Protein AF-A0A6A4JBS6-F1 (afdb_monomer_lite)

Sequence (193 aa):
MTVRPDVYRLLKSELIHELYIRGLDSAGTVADLRAKLTTAFRDDVRAKRDICATLNSKEELAVCSDKLDELSALVEACNVADANEVKRLQHRCCHYYNRLYRQSYEDDDEEQRVSLQSKFSALIKTIESYLPLAHVTPPVQLNDLLPGNDLPSAMQLQPHNVDPKLYKWKITYSGDDDRSLMSFLADGSFFFM

pLDDT: mean 77.52, std 22.39, range [33.41, 96.81]

Structure (mmCIF, N/CA/C/O backbone):
data_AF-A0A6A4JBS6-F1
#
_entry.id   AF-A0A6A4JBS6-F1
#
loop_
_atom_site.group_PDB
_atom_site.id
_atom_site.type_symbol
_atom_site.label_atom_id
_atom_site.label_alt_id
_atom_site.label_comp_id
_atom_site.label_asym_id
_atom_site.label_entity_id
_atom_site.label_seq_id
_atom_site.pdbx_PDB_ins_code
_atom_site.Cartn_x
_atom_site.Cartn_y
_atom_site.Cartn_z
_atom_site.occupancy
_atom_site.B_iso_or_equiv
_atom_site.auth_seq_id
_atom_site.auth_comp_id
_atom_site.auth_asym_id
_atom_site.auth_atom_id
_atom_site.pdbx_PDB_model_num
ATOM 1 N N . MET A 1 1 ? -3.671 13.368 -0.157 1.00 47.31 1 MET A N 1
ATOM 2 C CA . MET A 1 1 ? -4.003 12.864 -1.513 1.00 47.31 1 MET A CA 1
ATOM 3 C C . MET A 1 1 ? -4.562 11.457 -1.381 1.00 47.31 1 MET A C 1
ATOM 5 O O . MET A 1 1 ? -3.891 10.632 -0.786 1.00 47.31 1 MET A O 1
ATOM 9 N N . THR A 1 2 ? -5.752 11.157 -1.904 1.00 59.25 2 THR A N 1
ATOM 10 C CA . THR A 1 2 ? -6.238 9.768 -2.003 1.00 59.25 2 THR A CA 1
ATOM 11 C C . THR A 1 2 ? -5.906 9.230 -3.390 1.00 59.25 2 THR A C 1
ATOM 13 O O . THR A 1 2 ? -6.690 9.382 -4.326 1.00 59.25 2 THR A O 1
ATOM 16 N N . VAL A 1 3 ? -4.714 8.656 -3.546 1.00 71.88 3 VAL A N 1
ATOM 17 C CA . VAL A 1 3 ? -4.271 8.095 -4.832 1.00 71.88 3 VAL A CA 1
ATOM 18 C C . VAL A 1 3 ? -4.785 6.670 -4.947 1.00 71.88 3 VAL A C 1
ATOM 20 O O . VAL A 1 3 ? -4.563 5.863 -4.049 1.00 71.88 3 VAL A O 1
ATOM 23 N N . ARG A 1 4 ? -5.467 6.327 -6.039 1.00 80.12 4 ARG A N 1
ATOM 24 C CA . ARG A 1 4 ? -5.886 4.943 -6.283 1.00 80.12 4 ARG A CA 1
ATOM 25 C C . ARG A 1 4 ? -4.654 4.095 -6.638 1.00 80.12 4 ARG A C 1
ATOM 27 O O . ARG A 1 4 ? -4.001 4.394 -7.637 1.00 80.12 4 ARG A O 1
ATOM 34 N N . PRO A 1 5 ? -4.307 3.064 -5.848 1.00 81.38 5 PRO A N 1
ATOM 35 C CA . PRO A 1 5 ? -3.180 2.203 -6.179 1.00 81.38 5 PRO A CA 1
ATOM 36 C C . PRO A 1 5 ? -3.507 1.322 -7.396 1.00 81.38 5 PRO A C 1
ATOM 38 O O . PRO A 1 5 ? -4.651 0.909 -7.587 1.00 81.38 5 PRO A O 1
ATOM 41 N N . ASP A 1 6 ? -2.500 1.034 -8.219 1.00 89.06 6 ASP A N 1
ATOM 42 C CA . ASP A 1 6 ? -2.605 0.116 -9.354 1.00 89.06 6 ASP A CA 1
ATOM 43 C C . ASP A 1 6 ? -2.503 -1.327 -8.847 1.00 89.06 6 ASP A C 1
ATOM 45 O O . ASP A 1 6 ? -1.487 -1.746 -8.289 1.00 89.06 6 ASP A O 1
ATOM 49 N N . VAL A 1 7 ? -3.571 -2.093 -9.070 1.00 91.19 7 VAL A N 1
ATOM 50 C CA . VAL A 1 7 ? -3.757 -3.476 -8.611 1.00 91.19 7 VAL A CA 1
ATOM 51 C C . VAL A 1 7 ? -2.612 -4.397 -9.046 1.00 91.19 7 VAL A C 1
ATOM 53 O O . VAL A 1 7 ? -2.222 -5.306 -8.310 1.00 91.19 7 VAL A O 1
ATOM 56 N N . TYR A 1 8 ? -2.031 -4.172 -10.226 1.00 92.19 8 TYR A N 1
ATOM 57 C CA . TYR A 1 8 ? -0.976 -5.040 -10.757 1.00 92.19 8 TYR A CA 1
ATOM 58 C C . TYR A 1 8 ? 0.402 -4.759 -10.156 1.00 92.19 8 TYR A C 1
ATOM 60 O O . TYR A 1 8 ? 1.316 -5.572 -10.312 1.00 92.19 8 TYR A O 1
ATOM 68 N N . ARG A 1 9 ? 0.547 -3.638 -9.446 1.00 93.12 9 ARG A N 1
ATOM 69 C CA . ARG A 1 9 ? 1.803 -3.195 -8.828 1.00 93.12 9 ARG A CA 1
ATOM 70 C C . ARG A 1 9 ? 1.884 -3.499 -7.337 1.00 93.12 9 ARG A C 1
ATOM 72 O O . ARG A 1 9 ? 2.967 -3.383 -6.769 1.00 93.12 9 ARG A O 1
ATOM 79 N N . LEU A 1 10 ? 0.772 -3.922 -6.741 1.00 93.62 10 LEU A N 1
ATOM 80 C CA . LEU A 1 10 ? 0.700 -4.331 -5.345 1.00 93.62 10 LEU A CA 1
ATOM 81 C C . LEU A 1 10 ? 1.191 -5.769 -5.135 1.00 93.62 10 LEU A C 1
ATOM 83 O O . LEU A 1 10 ? 1.015 -6.654 -5.986 1.00 93.62 10 LEU A O 1
ATOM 87 N N . LEU A 1 11 ? 1.784 -5.989 -3.965 1.00 94.56 11 LEU A N 1
ATOM 88 C CA . LEU A 1 11 ? 2.154 -7.297 -3.438 1.00 94.56 11 LEU A CA 1
ATOM 89 C C . LEU A 1 11 ? 0.937 -8.035 -2.872 1.00 94.56 11 LEU A C 1
ATOM 91 O O . LEU A 1 11 ? -0.121 -7.459 -2.627 1.00 94.56 11 LEU A O 1
ATOM 95 N N . LYS A 1 12 ? 1.094 -9.338 -2.613 1.00 95.25 12 LYS A N 1
ATOM 96 C CA . LYS A 1 12 ? 0.005 -10.179 -2.095 1.00 95.25 12 LYS A CA 1
ATOM 97 C C . LYS A 1 12 ? -0.581 -9.650 -0.780 1.00 95.25 12 LYS A C 1
ATOM 99 O O . LYS A 1 12 ? -1.797 -9.586 -0.658 1.00 95.25 12 LYS A O 1
ATOM 104 N N . SER A 1 13 ? 0.261 -9.266 0.180 1.00 94.88 13 SER A N 1
ATOM 105 C CA . SER A 1 13 ? -0.183 -8.722 1.473 1.00 94.88 13 SER A CA 1
ATOM 106 C C . SER A 1 13 ? -0.981 -7.424 1.315 1.00 94.88 13 SER A C 1
ATOM 108 O O . SER A 1 13 ? -2.000 -7.237 1.971 1.00 94.88 13 SER A O 1
ATOM 110 N N . GLU A 1 14 ? -0.555 -6.561 0.395 1.00 95.31 14 GLU A N 1
ATOM 111 C CA . GLU A 1 14 ? -1.194 -5.277 0.089 1.00 95.31 14 GLU A CA 1
ATOM 112 C C . GLU A 1 14 ? -2.562 -5.492 -0.588 1.00 95.31 14 GLU A C 1
ATOM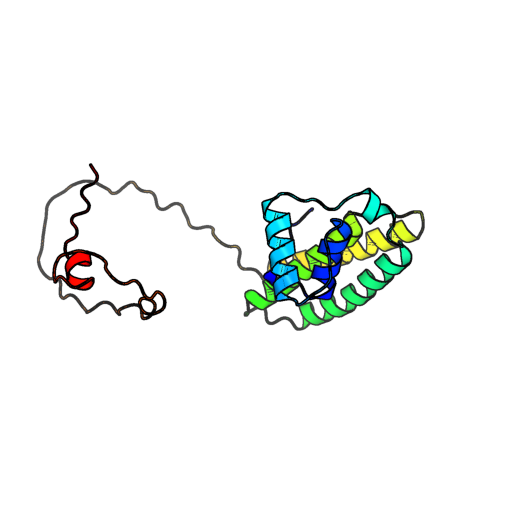 114 O O . GLU A 1 14 ? -3.545 -4.833 -0.247 1.00 95.31 14 GLU A O 1
ATOM 119 N N . LEU A 1 15 ? -2.660 -6.479 -1.490 1.00 95.81 15 LEU A N 1
ATOM 120 C CA . LEU A 1 15 ? -3.924 -6.901 -2.107 1.00 95.81 15 LEU A CA 1
ATOM 121 C C . LEU A 1 15 ? -4.907 -7.468 -1.078 1.00 95.81 15 LEU A C 1
ATOM 123 O O . LEU A 1 15 ? -6.084 -7.109 -1.098 1.00 95.81 15 LEU A O 1
ATOM 127 N N . ILE A 1 16 ? -4.425 -8.335 -0.181 1.00 96.19 16 ILE A N 1
ATOM 128 C CA . ILE A 1 16 ? -5.221 -8.899 0.918 1.00 96.19 16 ILE A CA 1
ATOM 129 C C . ILE A 1 16 ? -5.795 -7.770 1.773 1.00 96.19 16 ILE A C 1
ATOM 131 O O . ILE A 1 16 ? -6.998 -7.751 2.020 1.00 96.19 16 ILE A O 1
ATOM 135 N N . HIS A 1 17 ? -4.962 -6.801 2.158 1.00 95.31 17 HIS A N 1
ATOM 136 C CA . HIS A 1 17 ? -5.394 -5.662 2.960 1.00 95.31 17 HIS A CA 1
ATOM 137 C C . HIS A 1 17 ? -6.460 -4.813 2.246 1.00 95.31 17 HIS A C 1
ATOM 139 O O . HIS A 1 17 ? -7.492 -4.502 2.837 1.00 95.31 17 HIS A O 1
ATOM 145 N N . GLU A 1 18 ? -6.268 -4.460 0.967 1.00 95.12 18 GLU A N 1
ATOM 146 C CA . GLU A 1 18 ? -7.267 -3.672 0.226 1.00 95.12 18 GLU A CA 1
ATOM 147 C C . GLU A 1 18 ? -8.605 -4.419 0.058 1.00 95.12 18 GLU A C 1
ATOM 149 O O . GLU A 1 18 ? -9.664 -3.786 0.079 1.00 95.12 18 GLU A O 1
ATOM 154 N N . LEU A 1 19 ? -8.595 -5.744 -0.094 1.00 95.62 19 LEU A N 1
ATOM 155 C CA . LEU A 1 19 ? -9.828 -6.538 -0.134 1.00 95.62 19 LEU A CA 1
ATOM 156 C C . LEU A 1 19 ? -10.506 -6.593 1.240 1.00 95.62 19 LEU A C 1
ATOM 158 O O . LEU A 1 19 ? -11.713 -6.361 1.332 1.00 95.62 19 LEU A O 1
ATOM 162 N N . TYR A 1 20 ? -9.723 -6.800 2.301 1.00 95.12 20 TYR A N 1
ATOM 163 C CA . TYR A 1 20 ? -10.210 -6.868 3.677 1.00 95.12 20 TYR A CA 1
ATOM 164 C C . TYR A 1 20 ? -10.956 -5.595 4.092 1.00 95.12 20 TYR A C 1
ATOM 166 O O . TYR A 1 20 ? -12.119 -5.661 4.484 1.00 95.12 20 TYR A O 1
ATOM 174 N N . ILE A 1 21 ? -10.357 -4.415 3.901 1.00 94.56 21 ILE A N 1
ATOM 175 C CA . ILE A 1 21 ? -10.994 -3.132 4.261 1.00 94.56 21 ILE A CA 1
ATOM 176 C C . ILE A 1 21 ? -12.231 -2.801 3.410 1.00 94.56 21 ILE A C 1
ATOM 178 O O . ILE A 1 21 ? -12.961 -1.859 3.710 1.00 94.56 21 ILE A O 1
ATOM 182 N N . ARG A 1 22 ? -12.476 -3.541 2.323 1.00 94.69 22 ARG A N 1
ATOM 183 C CA . ARG A 1 22 ? -13.699 -3.452 1.503 1.00 94.69 22 ARG A CA 1
ATOM 184 C C . ARG A 1 22 ? -14.746 -4.492 1.900 1.00 94.69 22 ARG A C 1
ATOM 186 O O . ARG A 1 22 ? -15.846 -4.485 1.350 1.00 94.69 22 ARG A O 1
ATOM 193 N N . GLY A 1 23 ? -14.437 -5.360 2.862 1.00 93.56 23 GLY A N 1
ATOM 194 C CA . GLY A 1 23 ? -15.278 -6.482 3.268 1.00 93.56 23 GLY A CA 1
ATOM 195 C C . GLY A 1 23 ? -15.432 -7.527 2.165 1.00 93.56 23 GLY A C 1
ATOM 196 O O . GLY A 1 23 ? -16.511 -8.097 2.022 1.00 93.56 23 GLY A O 1
ATOM 197 N N . LEU A 1 24 ? -14.393 -7.714 1.349 1.00 94.62 24 LEU A N 1
ATOM 198 C CA . LEU A 1 24 ? -14.341 -8.716 0.289 1.00 94.62 24 LEU A CA 1
ATOM 199 C C . LEU A 1 24 ? -13.476 -9.897 0.725 1.00 94.62 24 LEU A C 1
ATOM 201 O O . LEU A 1 24 ? -12.567 -9.750 1.540 1.00 94.62 24 LEU A O 1
ATOM 205 N N . ASP A 1 25 ? -13.731 -11.061 0.131 1.00 94.06 25 ASP A N 1
ATOM 206 C CA . ASP A 1 25 ? -12.933 -12.255 0.387 1.00 94.06 25 ASP A CA 1
ATOM 207 C C . ASP A 1 25 ? -11.474 -12.065 -0.065 1.00 94.06 25 ASP A C 1
ATOM 209 O O . ASP A 1 25 ? -11.190 -11.788 -1.236 1.00 94.06 25 ASP A O 1
ATOM 213 N N . SER A 1 26 ? -10.554 -12.256 0.879 1.00 92.62 26 SER A N 1
ATOM 214 C CA . SER A 1 26 ? -9.112 -12.089 0.708 1.00 92.62 26 SER A CA 1
ATOM 215 C C . SER A 1 26 ? -8.352 -13.416 0.578 1.00 92.62 26 SER A C 1
ATOM 217 O O . SER A 1 26 ? -7.120 -13.421 0.616 1.00 92.62 26 SER A O 1
ATOM 219 N N . ALA A 1 27 ? -9.051 -14.545 0.426 1.00 91.69 27 ALA A N 1
ATOM 220 C CA . ALA A 1 27 ? -8.436 -15.840 0.157 1.00 91.69 27 ALA A CA 1
ATOM 221 C C . ALA A 1 27 ? -8.150 -16.056 -1.343 1.00 91.69 27 ALA A C 1
ATOM 223 O O . ALA A 1 27 ? -8.842 -15.532 -2.226 1.00 91.69 27 ALA A O 1
ATOM 224 N N . GLY A 1 28 ? -7.123 -16.867 -1.627 1.00 92.69 28 GLY A N 1
ATOM 225 C CA . GLY A 1 28 ? -6.791 -17.342 -2.974 1.00 92.69 28 GLY A CA 1
ATOM 226 C C . GLY A 1 28 ? -5.383 -16.991 -3.465 1.00 92.69 28 GLY A C 1
ATOM 227 O O . GLY A 1 28 ? -4.470 -16.652 -2.697 1.00 92.69 28 GLY A O 1
ATOM 228 N N . THR A 1 29 ? -5.197 -17.122 -4.779 1.00 95.56 29 THR A N 1
ATOM 229 C CA . THR A 1 29 ? -3.945 -16.793 -5.469 1.00 95.56 29 THR A CA 1
ATOM 230 C C . THR A 1 29 ? -3.848 -15.292 -5.755 1.00 95.56 29 THR A C 1
ATOM 232 O O . THR A 1 29 ? -4.838 -14.569 -5.727 1.00 95.56 29 THR A O 1
ATOM 235 N N . VAL A 1 30 ? -2.649 -14.791 -6.078 1.00 95.12 30 VAL A N 1
ATOM 236 C CA . VAL A 1 30 ? -2.464 -13.372 -6.447 1.00 95.12 30 VAL A CA 1
ATOM 237 C C . VAL A 1 30 ? -3.325 -12.985 -7.655 1.00 95.12 30 VAL A C 1
ATOM 239 O O . VAL A 1 30 ? -3.844 -11.873 -7.695 1.00 95.12 30 VAL A O 1
ATOM 242 N N . ALA A 1 31 ? -3.502 -13.891 -8.622 1.00 94.81 31 ALA A N 1
ATOM 243 C CA . ALA A 1 31 ? -4.350 -13.647 -9.785 1.00 94.81 31 ALA A CA 1
ATOM 244 C C . ALA A 1 31 ? -5.818 -13.442 -9.375 1.00 94.81 31 ALA A C 1
ATOM 246 O O . ALA A 1 31 ? -6.437 -12.470 -9.811 1.00 94.81 31 ALA A O 1
ATOM 247 N N . ASP A 1 32 ? -6.327 -14.281 -8.467 1.00 95.44 32 ASP A N 1
ATOM 248 C CA . ASP A 1 32 ? -7.699 -14.182 -7.954 1.00 95.44 32 ASP A CA 1
ATOM 249 C C . ASP A 1 32 ? -7.914 -12.869 -7.200 1.00 95.44 32 ASP A C 1
ATOM 251 O O . ASP A 1 32 ? -8.883 -12.152 -7.446 1.00 95.44 32 ASP A O 1
ATOM 255 N N . LEU A 1 33 ? -6.976 -12.511 -6.316 1.00 96.38 33 LEU A N 1
ATOM 256 C CA . LEU A 1 33 ? -7.048 -11.275 -5.536 1.00 96.38 33 LEU A CA 1
ATOM 257 C C . LEU A 1 33 ? -7.042 -10.038 -6.441 1.00 96.38 33 LEU A C 1
ATOM 259 O O . LEU A 1 33 ? -7.811 -9.104 -6.218 1.00 96.38 33 LEU A O 1
ATOM 263 N N . ARG A 1 34 ? -6.219 -10.039 -7.498 1.00 96.12 34 ARG A N 1
ATOM 264 C CA . ARG A 1 34 ? -6.206 -8.959 -8.493 1.00 96.12 34 ARG A CA 1
ATOM 265 C C . ARG A 1 34 ? -7.528 -8.876 -9.246 1.00 96.12 34 ARG A C 1
ATOM 267 O O . ARG A 1 34 ? -8.054 -7.781 -9.397 1.00 96.12 34 ARG A O 1
ATOM 274 N N . ALA A 1 35 ? -8.087 -10.001 -9.686 1.00 95.38 35 ALA A N 1
ATOM 275 C CA . ALA A 1 35 ? -9.372 -10.018 -10.384 1.00 95.38 35 ALA A CA 1
ATOM 276 C C . ALA A 1 35 ? -10.510 -9.474 -9.500 1.00 95.38 35 ALA A C 1
ATOM 278 O O . ALA A 1 35 ? -11.289 -8.625 -9.947 1.00 95.38 35 ALA A O 1
ATOM 279 N N . LYS A 1 36 ? -10.557 -9.896 -8.228 1.00 95.75 36 LYS A N 1
ATOM 280 C CA . LYS A 1 36 ? -11.513 -9.398 -7.227 1.00 95.75 36 LYS A CA 1
ATOM 281 C C . LYS A 1 36 ? -11.350 -7.897 -6.998 1.00 95.75 36 LYS A C 1
ATOM 283 O O . LYS A 1 36 ? -12.331 -7.160 -7.077 1.00 95.75 36 LYS A O 1
ATOM 288 N N . LEU A 1 37 ? -10.120 -7.428 -6.768 1.00 94.50 37 LEU A N 1
ATOM 289 C CA . LEU A 1 37 ? -9.869 -6.015 -6.486 1.00 94.50 37 LEU A CA 1
ATOM 290 C C . LEU A 1 37 ? -10.160 -5.139 -7.706 1.00 94.50 37 LEU A C 1
ATOM 292 O O . LEU A 1 37 ? -10.781 -4.098 -7.545 1.00 94.50 37 LEU A O 1
ATOM 296 N N . THR A 1 38 ? -9.796 -5.571 -8.917 1.00 95.19 38 THR A N 1
ATOM 297 C CA . THR A 1 38 ? -10.127 -4.878 -10.173 1.00 95.19 38 THR A CA 1
ATOM 298 C C . THR A 1 38 ? -11.636 -4.779 -10.388 1.00 95.19 38 THR A C 1
ATOM 300 O O . THR A 1 38 ? -12.125 -3.723 -10.783 1.00 95.19 38 THR A O 1
ATOM 303 N N . THR A 1 39 ? -12.382 -5.845 -10.087 1.00 94.56 39 THR A N 1
ATOM 304 C CA . THR A 1 39 ? -13.852 -5.847 -10.151 1.00 94.56 39 THR A CA 1
ATOM 305 C C . THR A 1 39 ? -14.444 -4.856 -9.152 1.00 94.56 39 THR A C 1
ATOM 307 O O . THR A 1 39 ? -15.182 -3.960 -9.542 1.00 94.56 39 THR A O 1
ATOM 310 N N . ALA A 1 40 ? -14.013 -4.917 -7.890 1.00 93.88 40 ALA A N 1
ATOM 311 C CA . ALA A 1 40 ? -14.423 -3.977 -6.846 1.00 93.88 40 ALA A CA 1
ATOM 312 C C . ALA A 1 40 ? -14.160 -2.514 -7.243 1.00 93.88 40 ALA A C 1
ATOM 314 O O . ALA A 1 40 ? -14.950 -1.615 -6.988 1.00 93.88 40 ALA A O 1
ATOM 315 N N . PHE A 1 41 ? -13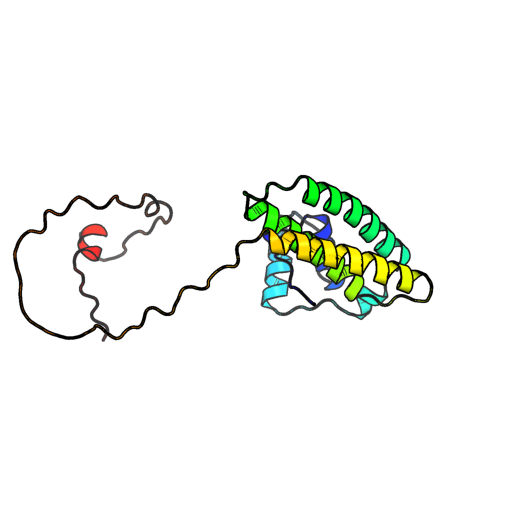.038 -2.284 -7.910 1.00 91.62 41 PHE A N 1
ATOM 316 C CA . PHE A 1 41 ? -12.595 -1.001 -8.436 1.00 91.62 41 PHE A CA 1
ATOM 317 C C . PHE A 1 41 ? -13.396 -0.492 -9.634 1.00 91.62 41 PHE A C 1
ATOM 319 O O . PHE A 1 41 ? -13.498 0.724 -9.822 1.00 91.62 41 PHE A O 1
ATOM 326 N N . ARG A 1 42 ? -13.920 -1.392 -10.463 1.00 93.25 42 ARG A N 1
ATOM 327 C CA . ARG A 1 42 ? -14.860 -1.063 -11.537 1.00 93.25 42 ARG A CA 1
ATOM 328 C C . ARG A 1 42 ? -16.229 -0.705 -10.962 1.00 93.25 42 ARG A C 1
ATOM 330 O O . ARG A 1 42 ? -16.854 0.231 -11.442 1.00 93.25 42 ARG A O 1
ATOM 337 N N . ASP A 1 43 ? -16.632 -1.393 -9.902 1.00 93.56 43 ASP A N 1
ATOM 338 C CA . ASP A 1 43 ? -17.946 -1.254 -9.273 1.00 93.56 43 ASP A CA 1
ATOM 339 C C . ASP A 1 43 ? -17.965 -0.153 -8.170 1.00 93.56 43 ASP A C 1
ATOM 341 O O . ASP A 1 43 ? -18.868 -0.112 -7.341 1.00 93.56 43 ASP A O 1
ATOM 345 N N . ASP A 1 44 ? -16.948 0.726 -8.138 1.00 91.44 44 ASP A N 1
ATOM 346 C CA . ASP A 1 44 ? -16.689 1.791 -7.136 1.00 91.44 44 ASP A CA 1
ATOM 347 C C . ASP A 1 44 ? -16.823 1.359 -5.660 1.00 91.44 44 ASP A C 1
ATOM 349 O O . ASP A 1 44 ? -17.222 2.130 -4.785 1.00 91.44 44 ASP A O 1
ATOM 353 N N . VAL A 1 45 ? -16.445 0.120 -5.340 1.00 92.44 45 VAL A N 1
ATOM 354 C CA . VAL A 1 45 ? -16.439 -0.378 -3.960 1.00 92.44 45 VAL A CA 1
ATOM 355 C C . VAL A 1 45 ? -15.319 0.305 -3.171 1.00 92.44 45 VAL A C 1
ATOM 357 O O . VAL A 1 45 ? -14.119 0.039 -3.339 1.00 92.44 45 VAL A O 1
ATOM 360 N N . ARG A 1 46 ? -15.720 1.202 -2.269 1.00 91.00 46 ARG A N 1
ATOM 361 C CA . ARG A 1 46 ? -14.817 1.960 -1.394 1.00 91.00 46 ARG A CA 1
ATOM 362 C C . ARG A 1 46 ? -14.453 1.180 -0.137 1.00 91.00 46 ARG A C 1
ATOM 364 O O . ARG A 1 46 ? -15.169 0.277 0.288 1.00 91.00 46 ARG A O 1
ATOM 371 N N . ALA A 1 47 ? -13.327 1.560 0.466 1.00 91.06 47 ALA A N 1
ATOM 372 C CA . ALA A 1 47 ? -12.971 1.089 1.799 1.00 91.06 47 ALA A CA 1
ATOM 373 C C . ALA A 1 47 ? -14.070 1.486 2.797 1.00 91.06 47 ALA A C 1
ATOM 375 O O . ALA A 1 47 ? -14.524 2.635 2.812 1.00 91.06 47 ALA A O 1
ATOM 376 N N . LYS A 1 48 ? -14.498 0.517 3.598 1.00 92.75 48 LYS A N 1
ATOM 377 C CA . LYS A 1 48 ? -15.569 0.652 4.576 1.00 92.75 48 LYS A CA 1
ATOM 378 C C . LYS A 1 48 ? -15.005 1.270 5.855 1.00 92.75 48 LYS A C 1
ATOM 380 O O . LYS A 1 48 ? -1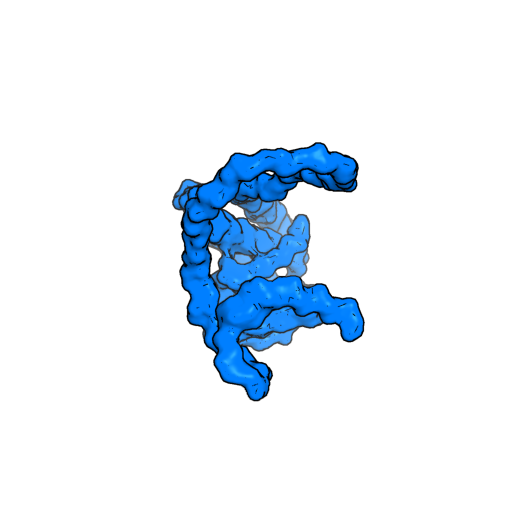4.027 0.768 6.407 1.00 92.75 48 LYS A O 1
ATOM 385 N N . ARG A 1 49 ? -15.582 2.390 6.299 1.00 89.25 49 ARG A N 1
ATOM 386 C CA . ARG A 1 49 ? -15.064 3.158 7.448 1.00 89.25 49 ARG A CA 1
ATOM 387 C C . ARG A 1 49 ? -15.152 2.380 8.757 1.00 89.25 49 ARG A C 1
ATOM 389 O O . ARG A 1 49 ? -14.237 2.465 9.560 1.00 89.25 49 ARG A O 1
ATOM 396 N N . ASP A 1 50 ? -16.222 1.619 8.932 1.00 90.88 50 ASP A N 1
ATOM 397 C CA . ASP A 1 50 ? -16.451 0.703 10.048 1.00 90.88 50 ASP A CA 1
ATOM 398 C C . ASP A 1 50 ? -15.337 -0.342 10.158 1.00 90.88 50 ASP A C 1
ATOM 400 O O . ASP A 1 50 ? -14.775 -0.514 11.233 1.00 90.88 50 ASP A O 1
ATOM 404 N N . ILE A 1 51 ? -14.932 -0.960 9.044 1.00 91.69 51 ILE A N 1
ATOM 405 C CA . ILE A 1 51 ? -13.814 -1.913 9.053 1.00 91.69 51 ILE A CA 1
ATOM 406 C C . ILE A 1 51 ? -12.502 -1.196 9.376 1.00 91.69 51 ILE A C 1
ATOM 408 O O . ILE A 1 51 ? -11.744 -1.664 10.221 1.00 91.69 51 ILE A O 1
ATOM 412 N N . CYS A 1 52 ? -12.234 -0.044 8.754 1.00 90.31 52 CYS A N 1
ATOM 413 C CA . CYS A 1 52 ? -11.020 0.720 9.047 1.00 90.31 52 CYS A CA 1
ATOM 414 C C . CYS A 1 52 ? -10.930 1.137 10.524 1.00 90.31 52 CYS A C 1
ATOM 416 O O . CYS A 1 52 ? -9.842 1.112 11.079 1.00 90.31 52 CYS A O 1
ATOM 418 N N . ALA A 1 53 ? -12.052 1.481 11.161 1.00 88.31 53 ALA A N 1
ATOM 419 C CA . ALA A 1 53 ? -12.100 1.853 12.574 1.00 88.31 53 ALA A CA 1
ATOM 420 C C . ALA A 1 53 ? -11.862 0.668 13.528 1.00 88.31 53 ALA A C 1
ATOM 422 O O . ALA A 1 53 ? -11.528 0.877 14.687 1.00 88.31 53 ALA A O 1
ATOM 423 N N . THR A 1 54 ? -12.033 -0.571 13.055 1.00 90.50 54 THR A N 1
ATOM 424 C CA . THR A 1 54 ? -11.771 -1.788 13.847 1.00 90.50 54 THR A CA 1
ATOM 425 C C . THR A 1 54 ? -10.316 -2.252 13.789 1.00 90.50 54 THR A C 1
ATOM 427 O O . THR A 1 54 ? -9.941 -3.172 14.514 1.00 90.50 54 THR A O 1
ATOM 430 N N . LEU A 1 55 ? -9.499 -1.658 12.913 1.00 89.94 55 LEU A N 1
ATOM 431 C CA . LEU A 1 55 ? -8.082 -1.992 12.804 1.00 89.94 55 LEU A CA 1
ATOM 432 C C . LEU A 1 55 ? -7.325 -1.499 14.041 1.00 89.94 55 LEU A C 1
ATOM 434 O O . LEU A 1 55 ? -7.605 -0.427 14.571 1.00 89.94 55 LEU A O 1
ATOM 438 N N . ASN A 1 56 ? -6.353 -2.287 14.496 1.00 92.06 56 ASN A N 1
ATOM 439 C CA . ASN A 1 56 ? -5.531 -1.930 15.644 1.00 92.06 56 ASN A CA 1
ATOM 440 C C . ASN A 1 56 ? -4.498 -0.868 15.243 1.00 92.06 56 ASN A C 1
ATOM 442 O O . ASN A 1 56 ? -3.537 -1.176 14.538 1.00 92.06 56 ASN A O 1
ATOM 446 N N . SER A 1 57 ? -4.660 0.356 15.746 1.00 91.62 57 SER A N 1
ATOM 447 C CA . SER A 1 57 ? -3.780 1.495 15.458 1.00 91.62 57 SER A CA 1
ATOM 448 C C . SER A 1 57 ? -2.294 1.175 15.635 1.00 91.62 57 SER A C 1
ATOM 450 O O . SER A 1 57 ? -1.489 1.504 14.766 1.00 91.62 57 SER A O 1
ATOM 452 N N . LYS A 1 58 ? -1.915 0.463 16.704 1.00 91.88 58 LYS A N 1
ATOM 453 C CA . LYS A 1 58 ? -0.507 0.146 16.998 1.00 91.88 58 LYS A CA 1
ATOM 454 C C . LYS A 1 58 ? 0.085 -0.859 16.020 1.00 91.88 58 LYS A C 1
ATOM 456 O O . LYS A 1 58 ? 1.227 -0.706 15.594 1.00 91.88 58 LYS A O 1
ATOM 461 N N . GLU A 1 59 ? -0.687 -1.877 15.649 1.00 93.00 59 GLU A N 1
ATOM 462 C CA . GLU A 1 59 ? -0.261 -2.854 14.641 1.00 93.00 59 GLU A CA 1
ATOM 463 C C . GLU A 1 59 ? -0.115 -2.188 13.270 1.00 93.00 59 GLU A C 1
ATOM 465 O O . GLU A 1 59 ? 0.839 -2.450 12.540 1.00 93.00 59 GLU A O 1
ATOM 470 N N . GLU A 1 60 ? -1.025 -1.278 12.935 1.00 93.94 60 GLU A N 1
ATOM 471 C CA . GLU A 1 60 ? -1.010 -0.542 11.676 1.00 93.94 60 GLU A CA 1
ATOM 472 C C . GLU A 1 60 ? 0.191 0.406 11.580 1.00 93.94 60 GLU A C 1
ATOM 474 O O . GLU A 1 60 ? 0.858 0.446 10.541 1.00 93.94 60 GLU A O 1
ATOM 479 N N . LEU A 1 61 ? 0.516 1.110 12.670 1.00 94.38 61 LEU A N 1
ATOM 480 C CA . LEU A 1 61 ? 1.720 1.936 12.776 1.00 94.38 61 LEU A CA 1
ATOM 481 C C . LEU A 1 61 ? 2.993 1.097 12.673 1.00 94.38 61 LEU A C 1
ATOM 483 O O . LEU A 1 61 ? 3.885 1.466 11.910 1.00 94.38 61 LEU A O 1
ATOM 487 N N . ALA A 1 62 ? 3.061 -0.045 13.363 1.00 95.38 62 ALA A N 1
ATOM 488 C CA . ALA A 1 62 ? 4.207 -0.949 13.292 1.00 95.38 62 ALA A CA 1
ATOM 489 C C . ALA A 1 62 ? 4.431 -1.459 11.860 1.00 95.38 62 ALA A C 1
ATOM 491 O O . ALA A 1 62 ? 5.520 -1.310 11.308 1.00 95.38 62 ALA A O 1
ATOM 492 N N . VAL A 1 63 ? 3.375 -1.950 11.200 1.00 95.12 63 VAL A N 1
ATOM 493 C CA . VAL A 1 63 ? 3.456 -2.416 9.807 1.00 95.12 63 VAL A CA 1
ATOM 494 C C . VAL A 1 63 ? 3.877 -1.288 8.865 1.00 95.12 63 VAL A C 1
ATOM 496 O O . VAL A 1 63 ? 4.668 -1.514 7.949 1.00 95.12 63 VAL A O 1
ATOM 499 N N . CYS A 1 64 ? 3.357 -0.074 9.058 1.00 95.50 64 CYS A N 1
ATOM 500 C CA . CYS A 1 64 ? 3.734 1.070 8.234 1.00 95.50 64 CYS A CA 1
ATOM 501 C C . CYS A 1 64 ? 5.173 1.532 8.496 1.00 95.50 64 CYS A C 1
ATOM 503 O O . CYS A 1 64 ? 5.835 1.940 7.546 1.00 95.50 64 CYS A O 1
ATOM 505 N N . SER A 1 65 ? 5.665 1.442 9.732 1.00 96.44 65 SER A N 1
ATOM 506 C CA . SER A 1 65 ? 7.057 1.742 10.078 1.00 96.44 65 SER A CA 1
ATOM 507 C C . SER A 1 65 ? 8.015 0.750 9.422 1.00 96.44 65 SER A C 1
ATOM 509 O O . SER A 1 65 ? 8.892 1.163 8.670 1.00 96.44 65 SER A O 1
ATOM 511 N N . ASP A 1 66 ? 7.783 -0.554 9.591 1.00 96.38 66 ASP A N 1
ATOM 512 C CA . ASP A 1 66 ? 8.621 -1.599 8.987 1.00 96.38 66 ASP A CA 1
ATOM 513 C C . ASP A 1 66 ? 8.672 -1.463 7.459 1.00 96.38 66 ASP A C 1
ATOM 515 O O . ASP A 1 66 ? 9.712 -1.616 6.812 1.00 96.38 66 ASP A O 1
ATOM 519 N N . LYS A 1 67 ? 7.522 -1.146 6.852 1.00 96.00 67 LYS A N 1
ATOM 520 C CA . LYS A 1 67 ? 7.425 -0.960 5.402 1.00 96.00 67 LYS A CA 1
ATOM 521 C C . LYS A 1 67 ? 8.036 0.337 4.922 1.00 96.00 67 LYS A C 1
ATOM 523 O O . LYS A 1 67 ? 8.458 0.388 3.768 1.00 96.00 67 LYS A O 1
ATOM 528 N N . LEU A 1 68 ? 8.094 1.361 5.763 1.00 96.81 68 LEU A N 1
ATOM 529 C CA . LEU A 1 68 ? 8.800 2.585 5.436 1.00 96.81 68 LEU A CA 1
ATOM 530 C C . LEU A 1 68 ? 10.300 2.319 5.308 1.00 96.81 68 LEU A C 1
ATOM 532 O O . LEU A 1 68 ? 10.892 2.768 4.330 1.00 96.81 68 LEU A O 1
ATOM 536 N N . ASP A 1 69 ? 10.888 1.564 6.233 1.00 95.62 69 ASP A N 1
ATOM 537 C CA . ASP A 1 69 ? 12.315 1.232 6.194 1.00 95.62 69 ASP A CA 1
ATOM 538 C C . ASP A 1 69 ? 12.650 0.382 4.959 1.00 95.62 69 ASP A C 1
ATOM 540 O O . ASP A 1 69 ? 13.562 0.713 4.198 1.00 95.62 69 ASP A O 1
ATOM 544 N N . GLU A 1 70 ? 11.841 -0.650 4.680 1.00 95.94 70 GLU A N 1
ATOM 545 C CA . GLU A 1 70 ? 11.981 -1.473 3.468 1.00 95.94 70 GLU A CA 1
ATOM 546 C C . GLU A 1 70 ? 11.877 -0.624 2.192 1.00 95.94 70 GLU A C 1
ATOM 548 O O . GLU A 1 70 ? 12.712 -0.730 1.293 1.00 95.94 70 GLU A O 1
ATOM 553 N N . LEU A 1 71 ? 10.840 0.213 2.086 1.00 95.81 71 LEU A N 1
ATOM 554 C CA . LEU A 1 71 ? 10.608 1.014 0.886 1.00 95.81 71 LEU A CA 1
ATOM 555 C C . LEU A 1 71 ? 11.652 2.114 0.717 1.00 95.81 71 LEU A C 1
ATOM 557 O O . LEU A 1 71 ? 12.016 2.395 -0.419 1.00 95.81 71 LEU A O 1
ATOM 561 N N . SER A 1 72 ? 12.156 2.702 1.802 1.00 95.88 72 SER A N 1
ATOM 562 C CA . SER A 1 72 ? 13.224 3.706 1.736 1.00 95.88 72 SER A CA 1
ATOM 563 C C . SER A 1 72 ? 14.493 3.098 1.141 1.00 95.88 72 SER A C 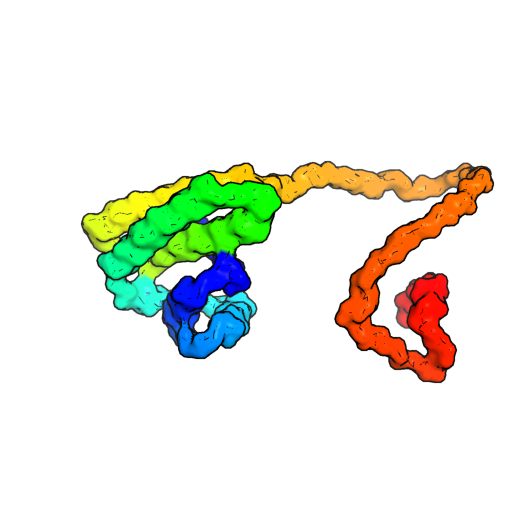1
ATOM 565 O O . SER A 1 72 ? 15.016 3.630 0.165 1.00 95.88 72 SER A O 1
ATOM 567 N N . ALA A 1 73 ? 14.908 1.923 1.625 1.00 95.75 73 ALA A N 1
ATOM 568 C CA . ALA A 1 73 ? 16.062 1.209 1.080 1.00 95.75 73 ALA A CA 1
ATOM 569 C C . ALA A 1 73 ? 15.871 0.825 -0.400 1.00 95.75 73 ALA A C 1
ATOM 571 O O . ALA A 1 73 ? 16.789 0.952 -1.210 1.00 95.75 73 ALA A O 1
ATOM 572 N N . LEU A 1 74 ? 14.665 0.387 -0.781 1.00 94.75 74 LEU A N 1
ATOM 573 C CA . LEU A 1 74 ? 14.351 0.068 -2.178 1.00 94.75 74 LEU A CA 1
ATOM 574 C C . LEU A 1 74 ? 14.339 1.305 -3.084 1.00 94.75 74 LEU A C 1
ATOM 576 O O . LEU A 1 74 ? 14.700 1.192 -4.250 1.00 94.75 74 LEU A O 1
ATOM 580 N N . VAL A 1 75 ? 13.918 2.467 -2.579 1.00 93.75 75 VAL A N 1
ATOM 581 C CA . VAL A 1 75 ? 13.937 3.731 -3.330 1.00 93.75 75 VAL A CA 1
ATOM 582 C C . VAL A 1 75 ? 15.367 4.221 -3.536 1.00 93.75 75 VAL A C 1
ATOM 584 O O . VAL A 1 75 ? 15.698 4.636 -4.643 1.00 93.75 75 VAL A O 1
ATOM 587 N N . GLU A 1 76 ? 16.226 4.125 -2.521 1.00 93.44 76 GLU A N 1
ATOM 588 C CA . GLU A 1 76 ? 17.648 4.475 -2.635 1.00 93.44 76 GLU A CA 1
ATOM 589 C C . GLU A 1 76 ? 18.386 3.594 -3.650 1.00 93.44 76 GLU A C 1
ATOM 591 O O . GLU A 1 76 ? 19.209 4.085 -4.421 1.00 93.44 76 GLU A O 1
ATOM 596 N N . ALA A 1 77 ? 18.062 2.300 -3.684 1.00 93.19 77 ALA A N 1
ATOM 597 C CA . ALA A 1 77 ? 18.632 1.342 -4.627 1.00 93.19 77 ALA A CA 1
ATOM 598 C C . ALA A 1 77 ? 17.893 1.282 -5.979 1.00 93.19 77 ALA A C 1
ATOM 600 O O . ALA A 1 77 ? 18.217 0.428 -6.808 1.00 93.19 77 ALA A O 1
ATOM 601 N N . CYS A 1 78 ? 16.889 2.138 -6.202 1.00 91.38 78 CYS A N 1
ATOM 602 C CA . CYS A 1 78 ? 15.995 2.013 -7.347 1.00 91.38 78 CYS A CA 1
ATOM 603 C C . CYS A 1 78 ? 16.716 2.275 -8.671 1.00 91.38 78 CYS A C 1
ATOM 605 O O . CYS A 1 78 ? 17.394 3.293 -8.849 1.00 91.38 78 CYS A O 1
ATOM 607 N N . ASN A 1 79 ? 16.496 1.400 -9.653 1.00 90.06 79 ASN A N 1
ATOM 608 C CA . ASN A 1 79 ? 16.916 1.675 -11.018 1.00 90.06 79 ASN A CA 1
ATOM 609 C C . ASN A 1 79 ? 15.970 2.692 -11.675 1.00 90.06 79 ASN A C 1
ATOM 611 O O . ASN A 1 79 ? 14.960 2.334 -12.280 1.00 90.06 79 ASN A O 1
ATOM 615 N N . VAL A 1 80 ? 16.343 3.971 -11.614 1.00 89.88 80 VAL A N 1
ATOM 616 C CA . VAL A 1 80 ? 15.575 5.095 -12.180 1.00 89.88 80 VAL A CA 1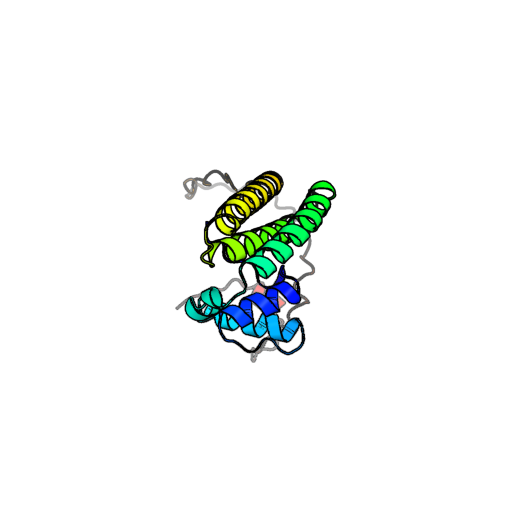
ATOM 617 C C . VAL A 1 80 ? 15.296 4.938 -13.685 1.00 89.88 80 VAL A C 1
ATOM 619 O O . VAL A 1 80 ? 14.299 5.459 -14.184 1.00 89.88 80 VAL A O 1
ATOM 622 N N . ALA A 1 81 ? 16.125 4.189 -14.420 1.00 88.50 81 ALA A N 1
ATOM 623 C CA . ALA A 1 81 ? 15.889 3.925 -15.839 1.00 88.50 81 ALA A CA 1
ATOM 624 C C . ALA A 1 81 ? 14.735 2.931 -16.085 1.00 88.50 81 ALA A C 1
ATOM 626 O O . ALA A 1 81 ? 14.120 2.960 -17.154 1.00 88.50 81 ALA A O 1
ATOM 627 N N . ASP A 1 82 ? 14.408 2.067 -15.116 1.00 90.56 82 ASP A N 1
ATOM 628 C CA . ASP A 1 82 ? 13.256 1.170 -15.204 1.00 90.56 82 ASP A CA 1
ATOM 629 C C . ASP A 1 82 ? 11.982 1.865 -14.704 1.00 90.56 82 ASP A C 1
ATOM 631 O O . ASP A 1 82 ? 11.586 1.795 -13.538 1.00 90.56 82 ASP A O 1
ATOM 635 N N . ALA A 1 83 ? 11.257 2.480 -15.639 1.00 89.25 83 ALA A N 1
ATOM 636 C CA . ALA A 1 83 ? 9.975 3.121 -15.361 1.00 89.25 83 ALA A CA 1
ATOM 637 C C . ALA A 1 83 ? 8.936 2.178 -14.714 1.00 89.25 83 ALA A C 1
ATOM 639 O O . ALA A 1 83 ? 8.014 2.646 -14.035 1.00 89.25 83 ALA A O 1
ATOM 640 N N . ASN A 1 84 ? 9.031 0.857 -14.917 1.00 90.12 84 ASN A N 1
ATOM 641 C CA . ASN A 1 84 ? 8.126 -0.083 -14.260 1.00 90.12 84 ASN A CA 1
ATOM 642 C C . ASN A 1 84 ? 8.458 -0.255 -12.784 1.00 90.12 84 ASN A C 1
ATOM 644 O O . ASN A 1 84 ? 7.520 -0.355 -11.988 1.00 90.12 84 ASN A O 1
ATOM 648 N N . GLU A 1 85 ? 9.739 -0.279 -12.432 1.00 91.19 85 GLU A N 1
ATOM 649 C CA . GLU A 1 85 ? 10.218 -0.328 -11.054 1.00 91.19 85 GLU A CA 1
ATOM 650 C C . GLU A 1 85 ? 9.830 0.947 -10.300 1.00 91.19 85 GLU A C 1
ATOM 652 O O . GLU A 1 85 ? 9.133 0.863 -9.286 1.00 91.19 85 GLU A O 1
ATOM 657 N N . VAL A 1 86 ? 10.135 2.116 -10.873 1.00 92.69 86 VAL A N 1
ATOM 658 C CA . VAL A 1 86 ? 9.800 3.436 -10.307 1.00 92.69 86 VAL A CA 1
ATOM 659 C C . VAL A 1 86 ? 8.301 3.539 -10.013 1.00 92.69 86 VAL A C 1
ATOM 661 O O . VAL A 1 86 ? 7.887 3.799 -8.882 1.00 92.69 86 VAL A O 1
ATOM 664 N N . LYS A 1 87 ? 7.448 3.239 -11.002 1.00 91.81 87 LYS A N 1
ATOM 665 C CA . LYS A 1 87 ? 5.992 3.243 -10.801 1.00 91.81 87 LYS A CA 1
ATOM 666 C C . LYS A 1 87 ? 5.553 2.195 -9.772 1.00 91.81 87 LYS A C 1
ATOM 668 O O . LYS A 1 87 ? 4.611 2.429 -9.022 1.00 91.81 87 LYS A O 1
ATOM 673 N N . ARG A 1 88 ? 6.182 1.014 -9.721 1.00 93.00 88 ARG A N 1
ATOM 674 C CA . ARG A 1 88 ? 5.834 -0.010 -8.719 1.00 93.00 88 ARG A CA 1
ATOM 675 C C . ARG A 1 88 ? 6.090 0.513 -7.307 1.00 93.00 88 ARG A C 1
ATOM 677 O O . ARG A 1 88 ? 5.196 0.395 -6.474 1.00 93.00 88 ARG A O 1
ATOM 684 N N . LEU A 1 89 ? 7.248 1.126 -7.062 1.00 94.00 89 LEU A N 1
ATOM 685 C CA . LEU A 1 89 ? 7.560 1.748 -5.774 1.00 94.00 89 LEU A CA 1
ATOM 686 C C . LEU A 1 89 ? 6.591 2.889 -5.458 1.00 94.00 89 LEU A C 1
ATOM 688 O O . LEU A 1 89 ? 6.041 2.911 -4.360 1.00 94.00 89 LEU A O 1
ATOM 692 N N . GLN A 1 90 ? 6.269 3.746 -6.435 1.00 93.50 90 GLN A N 1
ATOM 693 C CA . GLN A 1 90 ? 5.287 4.822 -6.257 1.00 93.50 90 GLN A CA 1
ATOM 694 C C . GLN A 1 90 ? 3.945 4.284 -5.743 1.00 93.50 90 GLN A C 1
ATOM 696 O O . GLN A 1 90 ? 3.414 4.752 -4.736 1.00 93.50 90 GLN A O 1
ATOM 701 N N . HIS A 1 91 ? 3.392 3.269 -6.413 1.00 93.62 91 HIS A N 1
ATOM 702 C CA . HIS A 1 91 ? 2.097 2.704 -6.040 1.00 93.62 91 HIS A CA 1
ATOM 703 C C . HIS A 1 91 ? 2.126 2.004 -4.675 1.00 93.62 91 HIS A C 1
ATOM 705 O O . HIS A 1 91 ? 1.133 2.079 -3.947 1.00 93.62 91 HIS A O 1
ATOM 711 N N . ARG A 1 92 ? 3.254 1.386 -4.299 1.00 95.12 92 ARG A N 1
ATOM 712 C CA . ARG A 1 92 ? 3.442 0.811 -2.959 1.00 95.12 92 ARG A CA 1
ATOM 713 C C . ARG A 1 92 ? 3.500 1.898 -1.884 1.00 95.12 92 ARG A C 1
ATOM 715 O O . ARG A 1 92 ? 2.755 1.809 -0.914 1.00 95.12 92 ARG A O 1
ATOM 722 N N . CYS A 1 93 ? 4.278 2.965 -2.074 1.00 94.94 93 CYS A N 1
ATOM 723 C CA . CYS A 1 93 ? 4.313 4.094 -1.135 1.00 94.94 93 CYS A CA 1
ATOM 724 C C . CYS A 1 93 ? 2.929 4.748 -0.976 1.00 94.94 93 CYS A C 1
ATOM 726 O O . CYS A 1 93 ? 2.489 5.008 0.143 1.00 94.94 93 CYS A O 1
ATOM 728 N N . CYS A 1 94 ? 2.193 4.933 -2.077 1.00 94.06 94 CYS A N 1
ATOM 729 C CA . CYS A 1 94 ? 0.818 5.433 -2.045 1.00 94.06 94 CYS A CA 1
ATOM 730 C C . CYS A 1 94 ? -0.135 4.517 -1.260 1.00 94.06 94 CYS A C 1
ATOM 732 O O . CYS A 1 94 ? -1.033 5.012 -0.579 1.00 94.06 94 CYS A O 1
ATOM 734 N N . HIS A 1 95 ? 0.031 3.193 -1.337 1.00 94.88 95 HIS A N 1
ATOM 735 C CA . HIS A 1 95 ? -0.784 2.252 -0.566 1.00 94.88 95 HIS A CA 1
ATOM 736 C C . HIS A 1 95 ? -0.603 2.448 0.946 1.00 94.88 95 HIS A C 1
ATOM 738 O O . HIS A 1 95 ? -1.601 2.646 1.639 1.00 94.88 95 HIS A O 1
ATOM 744 N N . TYR A 1 96 ? 0.635 2.483 1.453 1.00 95.19 96 TYR A N 1
ATOM 745 C CA . TYR A 1 96 ? 0.883 2.686 2.890 1.00 95.19 96 TYR A CA 1
ATOM 746 C C . TYR A 1 96 ? 0.504 4.095 3.360 1.00 95.19 96 TYR A C 1
ATOM 748 O O . TYR A 1 96 ? -0.089 4.247 4.425 1.00 95.19 96 TYR A O 1
ATOM 756 N N . TYR A 1 97 ? 0.710 5.120 2.527 1.00 94.88 97 TYR A N 1
ATOM 757 C CA . TYR A 1 97 ? 0.188 6.461 2.804 1.00 94.88 97 TYR A CA 1
ATOM 758 C C . TYR A 1 97 ? -1.341 6.456 2.982 1.00 94.88 97 TYR A C 1
ATOM 760 O O . TYR A 1 97 ? -1.873 7.045 3.924 1.00 94.88 97 TYR A O 1
ATOM 768 N N . ASN A 1 98 ? -2.067 5.779 2.085 1.00 92.88 98 ASN A N 1
ATOM 769 C CA . ASN A 1 98 ? -3.523 5.672 2.166 1.00 92.88 98 ASN A CA 1
ATOM 770 C C . ASN A 1 98 ? -3.988 4.838 3.361 1.00 92.88 98 ASN A C 1
ATOM 772 O O . ASN A 1 98 ? -5.058 5.116 3.897 1.00 92.88 98 ASN A O 1
ATOM 776 N N . ARG A 1 99 ? -3.221 3.816 3.751 1.00 92.75 99 ARG A N 1
ATOM 777 C CA . ARG A 1 99 ? -3.499 2.981 4.923 1.00 92.75 99 ARG A CA 1
ATOM 778 C C . ARG A 1 99 ? -3.545 3.840 6.189 1.00 92.75 99 ARG A C 1
ATOM 780 O O . ARG A 1 99 ? -4.580 3.862 6.846 1.00 92.75 99 ARG A O 1
ATOM 787 N N . LEU A 1 100 ? -2.522 4.675 6.393 1.00 93.38 100 LEU A N 1
ATOM 788 C CA . LEU A 1 100 ? -2.459 5.663 7.480 1.00 93.38 100 LEU A CA 1
ATOM 789 C C . LEU A 1 100 ? -3.526 6.765 7.375 1.00 93.38 100 LEU A C 1
ATOM 791 O O . LEU A 1 100 ? -3.942 7.328 8.378 1.00 93.38 100 LEU A O 1
ATOM 795 N N . TYR A 1 101 ? -3.958 7.127 6.164 1.00 91.75 101 TYR A N 1
ATOM 796 C CA . TYR A 1 101 ? -4.950 8.193 5.964 1.00 91.75 101 TYR A CA 1
ATOM 797 C C . TYR A 1 101 ? -6.395 7.757 6.262 1.00 91.75 101 TYR A C 1
ATOM 799 O O . TYR A 1 101 ? -7.251 8.596 6.526 1.00 91.75 101 TYR A O 1
ATOM 807 N N . ARG A 1 102 ? -6.704 6.461 6.146 1.00 90.69 102 ARG A N 1
ATOM 808 C CA . ARG A 1 102 ? -8.084 5.943 6.240 1.00 90.69 102 ARG A CA 1
ATOM 809 C C . ARG A 1 102 ? -8.529 5.618 7.665 1.00 90.69 102 ARG A C 1
ATOM 811 O O . ARG A 1 102 ? -9.716 5.355 7.855 1.00 90.69 102 ARG A O 1
ATOM 818 N N . GLN A 1 103 ? -7.601 5.593 8.612 1.00 88.31 103 GLN A N 1
ATOM 819 C CA . GLN A 1 103 ? -7.838 5.258 10.013 1.00 88.31 103 GLN A CA 1
ATOM 820 C C . GLN A 1 103 ? -7.831 6.520 10.879 1.00 88.31 103 GLN A C 1
ATOM 822 O O . GLN A 1 103 ? -7.280 7.552 10.492 1.00 88.31 103 GLN A O 1
ATOM 827 N N . SER A 1 104 ? -8.466 6.420 12.042 1.00 87.31 104 SER A N 1
ATOM 828 C CA . SER A 1 104 ? -8.433 7.441 13.086 1.00 87.31 104 SER A CA 1
ATOM 829 C C . SER A 1 104 ? -7.487 6.977 14.185 1.00 87.31 104 SER A C 1
ATOM 831 O O . SER A 1 104 ? -7.523 5.809 14.563 1.00 87.31 104 SER A O 1
ATOM 833 N N . TYR A 1 105 ? -6.647 7.884 14.671 1.00 89.88 105 TYR A N 1
ATOM 834 C CA . TYR A 1 105 ? -5.657 7.618 15.707 1.00 89.88 105 TYR A CA 1
ATOM 835 C C . TYR A 1 105 ? -5.850 8.633 16.833 1.00 89.88 105 TYR A C 1
ATOM 837 O O . TYR A 1 105 ? -6.409 9.711 16.614 1.00 89.88 105 TYR A O 1
ATOM 845 N N . GLU A 1 106 ? -5.424 8.264 18.035 1.00 88.00 106 GLU A N 1
ATOM 846 C CA . GLU A 1 106 ? -5.576 9.069 19.247 1.00 88.00 106 GLU A CA 1
ATOM 847 C C . GLU A 1 106 ? -4.194 9.389 19.827 1.00 88.00 106 GLU A C 1
ATOM 849 O O . GLU A 1 106 ? -3.274 8.578 19.722 1.00 88.00 106 GLU A O 1
ATOM 854 N N . ASP A 1 107 ? -4.060 10.574 20.426 1.00 89.56 107 ASP A N 1
ATOM 855 C CA . ASP A 1 107 ? -2.891 11.013 21.198 1.00 89.56 107 ASP A CA 1
ATOM 856 C C . ASP A 1 107 ? -1.530 10.696 20.534 1.00 89.56 107 ASP A C 1
ATOM 858 O O . ASP A 1 107 ? -1.247 11.154 19.423 1.00 89.56 107 ASP A O 1
ATOM 862 N N . ASP A 1 108 ? -0.681 9.914 21.208 1.00 87.88 108 ASP A N 1
ATOM 863 C CA . ASP A 1 108 ? 0.673 9.562 20.764 1.00 87.88 108 ASP A CA 1
ATOM 864 C C . ASP A 1 108 ? 0.680 8.796 19.427 1.00 87.88 108 ASP A C 1
ATOM 866 O O . ASP A 1 108 ? 1.600 8.947 18.614 1.00 87.88 108 ASP A O 1
ATOM 870 N N . ASP A 1 109 ? -0.355 7.992 19.161 1.00 91.38 109 ASP A N 1
ATOM 871 C CA . ASP A 1 109 ? -0.474 7.232 17.915 1.00 91.38 109 ASP A CA 1
ATOM 872 C C . ASP A 1 109 ? -0.736 8.182 16.725 1.00 91.38 109 ASP A C 1
ATOM 874 O O . ASP A 1 109 ? -0.268 7.934 15.609 1.00 91.38 109 ASP A O 1
ATOM 878 N N . GLU A 1 110 ? -1.427 9.306 16.950 1.00 93.31 110 GLU A N 1
ATOM 879 C CA . GLU A 1 110 ? -1.659 10.338 15.931 1.00 93.31 110 GLU A CA 1
ATOM 880 C C . GLU A 1 110 ? -0.364 11.085 15.577 1.00 93.31 110 GLU A C 1
ATOM 882 O O . GLU A 1 110 ? -0.091 11.321 14.395 1.00 93.31 110 GLU A O 1
ATOM 887 N N . GLU A 1 111 ? 0.485 11.400 16.559 1.00 92.56 111 GLU A N 1
ATOM 888 C CA . GLU A 1 111 ? 1.795 12.012 16.297 1.00 92.56 111 GLU A CA 1
ATOM 889 C C . GLU A 1 111 ? 2.683 11.081 15.452 1.00 92.56 111 GLU A C 1
ATOM 891 O O . GLU A 1 111 ? 3.270 11.495 14.439 1.00 92.56 111 GLU A O 1
ATOM 896 N N . GLN A 1 112 ? 2.721 9.792 15.804 1.00 93.88 112 GLN A N 1
ATOM 897 C CA . GLN A 1 112 ? 3.448 8.779 15.037 1.00 93.88 112 GLN A CA 1
ATOM 898 C C . GLN A 1 112 ? 2.896 8.629 13.617 1.00 93.88 112 GLN A C 1
ATOM 900 O O . GLN A 1 112 ? 3.667 8.606 12.649 1.00 93.88 112 GLN A O 1
ATOM 905 N N . ARG A 1 113 ? 1.568 8.591 13.463 1.00 95.25 113 ARG A N 1
ATOM 906 C CA . ARG A 1 113 ? 0.897 8.545 12.160 1.00 95.25 113 ARG A CA 1
ATOM 907 C C . ARG A 1 113 ? 1.292 9.730 11.285 1.00 95.25 113 ARG A C 1
ATOM 909 O O . ARG A 1 113 ? 1.631 9.527 10.117 1.00 95.25 113 ARG A O 1
ATOM 916 N N . VAL A 1 114 ? 1.261 10.954 11.818 1.00 94.12 114 VAL A N 1
ATOM 917 C CA . VAL A 1 114 ? 1.638 12.176 11.084 1.00 94.12 114 VAL A CA 1
ATOM 918 C C . VAL A 1 114 ? 3.097 12.107 10.634 1.00 94.12 114 VAL A C 1
ATOM 920 O O . VAL A 1 114 ? 3.397 12.390 9.469 1.00 94.12 114 VAL A O 1
ATOM 923 N N . SER A 1 115 ? 3.999 11.673 11.519 1.00 95.25 115 SER A N 1
ATOM 924 C CA . SER A 1 115 ? 5.420 11.489 11.207 1.00 95.25 115 SER A CA 1
ATOM 925 C C . SER A 1 115 ? 5.628 10.486 10.066 1.00 95.25 115 SER A C 1
ATOM 927 O O . SER A 1 115 ? 6.259 10.814 9.056 1.00 95.25 115 SER A O 1
ATOM 929 N N . LEU A 1 116 ? 5.034 9.292 10.161 1.00 95.94 116 LEU A N 1
ATOM 930 C CA . LEU A 1 116 ? 5.107 8.270 9.111 1.00 95.94 116 LEU A CA 1
ATOM 931 C C . LEU A 1 116 ? 4.494 8.758 7.794 1.00 95.94 116 LEU A C 1
ATOM 933 O O . LEU A 1 116 ? 5.078 8.577 6.725 1.00 95.94 116 LEU A O 1
ATOM 937 N N . GLN A 1 117 ? 3.341 9.424 7.856 1.00 94.88 117 GLN A N 1
ATOM 938 C CA . GLN A 1 117 ? 2.661 9.947 6.677 1.00 94.88 117 GLN A CA 1
ATOM 939 C C . GLN A 1 117 ? 3.505 11.003 5.950 1.00 94.88 117 GLN A C 1
ATOM 941 O O . GLN A 1 117 ? 3.554 11.006 4.716 1.00 94.88 117 GLN A O 1
ATOM 946 N N . SER A 1 118 ? 4.196 11.869 6.695 1.00 95.44 118 SER A N 1
ATOM 947 C CA . SER A 1 118 ? 5.137 12.846 6.140 1.00 95.44 118 SER A CA 1
ATOM 948 C C . SER A 1 118 ? 6.301 12.157 5.422 1.00 95.44 118 SER A C 1
ATOM 950 O O . SER A 1 118 ? 6.606 12.494 4.275 1.00 95.44 118 SER A O 1
ATOM 952 N N . LYS A 1 119 ? 6.888 11.118 6.032 1.00 96.56 119 LYS A N 1
ATOM 953 C CA . LYS A 1 119 ? 7.985 10.342 5.431 1.00 96.56 119 LYS A CA 1
ATOM 954 C C . LYS A 1 119 ? 7.552 9.620 4.151 1.00 96.56 119 LYS A C 1
ATOM 956 O O . LYS A 1 119 ? 8.235 9.727 3.135 1.00 96.56 119 LYS A O 1
ATOM 961 N N . PHE A 1 120 ? 6.380 8.978 4.136 1.00 96.69 120 PHE A N 1
ATOM 962 C CA . PHE A 1 120 ? 5.831 8.399 2.903 1.00 96.69 120 PHE A CA 1
ATOM 963 C C . PHE A 1 120 ? 5.560 9.460 1.836 1.00 96.69 120 PHE A C 1
ATOM 965 O O . PHE A 1 120 ? 5.844 9.231 0.662 1.00 96.69 120 PHE A O 1
ATOM 972 N N . SER A 1 121 ? 5.043 10.632 2.219 1.00 94.94 121 SER A N 1
ATOM 973 C CA . SER A 1 121 ? 4.849 11.731 1.272 1.00 94.94 121 SER A CA 1
ATOM 974 C C . SER A 1 121 ? 6.169 12.223 0.679 1.00 94.94 121 SER A C 1
ATOM 976 O O . SER A 1 121 ? 6.189 12.578 -0.498 1.00 94.94 121 SER A O 1
ATOM 978 N N . ALA A 1 122 ? 7.249 12.257 1.463 1.00 95.62 122 ALA A N 1
ATOM 979 C CA . ALA A 1 122 ? 8.577 12.609 0.978 1.00 95.62 122 ALA A CA 1
ATOM 980 C C . ALA A 1 122 ? 9.098 11.563 -0.018 1.00 95.62 122 ALA A C 1
ATOM 982 O O . ALA A 1 122 ? 9.501 11.939 -1.115 1.00 95.62 122 ALA A O 1
ATOM 983 N N . LEU A 1 123 ? 8.988 10.266 0.299 1.00 95.00 123 LEU A N 1
ATOM 984 C CA . LEU A 1 123 ? 9.353 9.188 -0.630 1.00 95.00 123 LEU A CA 1
ATOM 985 C C . LEU A 1 123 ? 8.577 9.273 -1.946 1.00 95.00 123 LEU A C 1
ATOM 987 O O . LEU A 1 123 ? 9.175 9.161 -3.012 1.00 95.00 123 LEU A O 1
ATOM 991 N N . ILE A 1 124 ? 7.263 9.514 -1.894 1.00 94.12 124 ILE A N 1
ATOM 992 C CA . ILE A 1 124 ? 6.439 9.667 -3.102 1.00 94.12 124 ILE A CA 1
ATOM 993 C C . ILE A 1 124 ? 6.963 10.816 -3.968 1.00 94.12 124 ILE A C 1
ATOM 995 O O . ILE A 1 124 ? 7.140 10.619 -5.165 1.00 94.12 124 ILE A O 1
ATOM 999 N N . LYS A 1 125 ? 7.277 11.977 -3.378 1.00 93.31 125 LYS A N 1
ATOM 1000 C CA . LYS A 1 125 ? 7.844 13.121 -4.113 1.00 93.31 125 LYS A CA 1
ATOM 1001 C C . LYS A 1 125 ? 9.208 12.804 -4.727 1.00 93.31 125 LYS A C 1
ATOM 1003 O O . LYS A 1 125 ? 9.471 13.192 -5.862 1.00 93.31 125 LYS A O 1
ATOM 1008 N N . THR A 1 126 ? 10.062 12.078 -4.005 1.00 93.44 126 THR A N 1
ATOM 1009 C CA . THR A 1 126 ? 11.350 11.606 -4.529 1.00 93.44 126 THR A CA 1
ATOM 1010 C C . THR A 1 126 ? 11.139 10.710 -5.748 1.00 93.44 126 THR A C 1
ATOM 1012 O O . THR A 1 126 ? 11.729 10.952 -6.796 1.00 93.44 126 THR A O 1
ATOM 1015 N N . ILE A 1 127 ? 10.227 9.741 -5.664 1.00 91.69 127 ILE A N 1
ATOM 1016 C CA . ILE A 1 127 ? 9.901 8.844 -6.780 1.00 91.69 127 ILE A CA 1
ATOM 1017 C C . ILE A 1 127 ? 9.261 9.607 -7.952 1.00 91.69 127 ILE A C 1
ATOM 1019 O O . ILE A 1 127 ? 9.552 9.321 -9.110 1.00 91.69 127 ILE A O 1
ATOM 1023 N N . GLU A 1 128 ? 8.412 10.599 -7.684 1.00 90.75 128 GLU A N 1
ATOM 1024 C CA . GLU A 1 128 ? 7.813 11.450 -8.720 1.00 90.75 128 GLU A CA 1
ATOM 1025 C C . GLU A 1 128 ? 8.865 12.253 -9.490 1.00 90.75 128 GLU A C 1
ATOM 1027 O O . GLU A 1 128 ? 8.705 12.445 -10.692 1.00 90.75 128 GLU A O 1
ATOM 1032 N N . SER A 1 129 ? 9.967 12.646 -8.843 1.00 90.31 129 SER A N 1
ATOM 1033 C CA . SER A 1 129 ? 11.095 13.306 -9.515 1.00 90.31 129 SER A CA 1
ATOM 1034 C C . SER A 1 129 ? 11.840 12.392 -10.499 1.00 90.31 129 SER A C 1
ATOM 1036 O O . SER A 1 129 ? 12.482 12.879 -11.427 1.00 90.31 129 SER A O 1
ATOM 1038 N N . TYR A 1 130 ? 11.724 11.071 -10.327 1.00 87.81 130 TYR A N 1
ATOM 1039 C CA . TYR A 1 130 ? 12.299 10.065 -11.224 1.00 87.81 130 TYR A CA 1
ATOM 1040 C C . TYR A 1 130 ? 11.413 9.776 -12.434 1.00 87.81 130 TYR A C 1
ATOM 1042 O O . TYR A 1 130 ? 11.895 9.277 -13.451 1.00 87.81 130 TYR A O 1
ATOM 1050 N N . LEU A 1 131 ? 10.112 10.061 -12.342 1.00 78.50 131 LEU A N 1
ATOM 1051 C CA . LEU A 1 131 ? 9.205 9.864 -13.460 1.00 78.50 131 LEU A CA 1
ATOM 1052 C C . LEU A 1 131 ? 9.393 11.012 -14.456 1.00 78.50 131 LEU A C 1
ATOM 1054 O O . LEU A 1 131 ? 9.256 12.176 -14.078 1.00 78.50 131 LEU A O 1
ATOM 1058 N N . PRO A 1 132 ? 9.666 10.727 -15.742 1.00 66.56 132 PRO A N 1
ATOM 1059 C CA . PRO A 1 132 ? 9.676 11.780 -16.741 1.00 66.56 132 PRO A CA 1
ATOM 1060 C C . PRO A 1 132 ? 8.296 12.444 -16.751 1.00 66.56 132 PRO A C 1
ATOM 1062 O O . PRO A 1 132 ? 7.278 11.752 -16.844 1.00 66.56 132 PRO A O 1
ATOM 1065 N N . LEU A 1 133 ? 8.266 13.777 -16.643 1.00 53.22 133 LEU A N 1
ATOM 1066 C CA . LEU A 1 133 ? 7.069 14.587 -16.866 1.00 53.22 133 LEU A CA 1
ATOM 1067 C C . LEU A 1 133 ? 6.509 14.215 -18.244 1.00 53.22 133 LEU A C 1
ATOM 1069 O O . LEU A 1 133 ? 7.024 14.641 -19.278 1.00 53.22 133 LEU A O 1
ATOM 1073 N N . ALA A 1 134 ? 5.491 13.361 -18.274 1.00 42.22 134 ALA A N 1
ATOM 1074 C CA . ALA A 1 134 ? 4.842 12.983 -19.511 1.00 42.22 134 ALA A CA 1
ATOM 1075 C C . ALA A 1 134 ? 4.106 14.219 -20.063 1.00 42.22 134 ALA A C 1
ATOM 1077 O O . ALA A 1 134 ? 3.059 14.600 -19.552 1.00 42.22 134 ALA A O 1
ATOM 1078 N N . HIS A 1 135 ? 4.681 14.800 -21.121 1.00 39.84 135 HIS A N 1
ATOM 1079 C CA . HIS A 1 135 ? 4.089 15.728 -22.092 1.00 39.84 135 HIS A CA 1
ATOM 1080 C C . HIS A 1 135 ? 3.895 17.204 -21.690 1.00 39.84 135 HIS A C 1
ATOM 1082 O O . HIS A 1 135 ? 2.819 17.628 -21.282 1.00 39.84 135 HIS A O 1
ATOM 1088 N N . VAL A 1 136 ? 4.874 18.037 -22.063 1.00 35.72 136 VAL A N 1
ATOM 1089 C CA . VAL A 1 136 ? 4.561 19.220 -22.885 1.00 35.72 136 VAL A CA 1
ATOM 1090 C C . VAL A 1 136 ? 4.819 18.821 -24.337 1.00 35.72 136 VAL A C 1
ATOM 1092 O O . VAL A 1 136 ? 5.871 19.101 -24.900 1.00 35.72 136 VAL A O 1
ATOM 1095 N N . THR A 1 137 ? 3.895 18.083 -24.948 1.00 41.22 137 THR A N 1
ATOM 1096 C CA . THR A 1 137 ? 3.794 18.121 -26.412 1.00 41.22 137 THR A CA 1
ATOM 1097 C C . THR A 1 137 ? 3.209 19.489 -26.749 1.00 41.22 137 THR A C 1
ATOM 1099 O O . THR A 1 137 ? 2.091 19.760 -26.302 1.00 41.22 137 THR A O 1
ATOM 1102 N N . PRO A 1 138 ? 3.923 20.377 -27.468 1.00 41.22 138 PRO A N 1
ATOM 1103 C CA . PRO A 1 138 ? 3.291 21.585 -27.973 1.00 41.22 138 PRO A CA 1
ATOM 1104 C C . PRO A 1 138 ? 2.090 21.165 -28.833 1.00 41.22 138 PRO A C 1
ATOM 1106 O O . PRO A 1 138 ? 2.173 20.144 -29.526 1.00 41.22 138 PRO A O 1
ATOM 1109 N N . PRO A 1 139 ? 0.960 21.889 -28.774 1.00 40.91 139 PRO A N 1
ATOM 1110 C CA . PRO A 1 139 ? -0.157 21.600 -29.654 1.00 40.91 139 PRO A CA 1
ATOM 1111 C C . PRO A 1 139 ? 0.351 21.716 -31.091 1.00 40.91 139 PRO A C 1
ATOM 1113 O O . PRO A 1 139 ? 0.805 22.781 -31.510 1.00 40.91 139 PRO A O 1
ATOM 1116 N N . VAL A 1 140 ? 0.309 20.610 -31.833 1.00 45.94 140 VAL A N 1
ATOM 1117 C CA . VAL A 1 140 ? 0.450 20.645 -33.287 1.00 45.94 140 VAL A CA 1
ATOM 1118 C C . VAL A 1 140 ? -0.707 21.509 -33.778 1.00 45.94 140 VAL A C 1
ATOM 1120 O O . VAL A 1 140 ? -1.867 21.108 -33.681 1.00 45.94 140 VAL A O 1
ATOM 1123 N N . GLN A 1 141 ? -0.402 22.736 -34.203 1.00 40.38 141 GLN A N 1
ATOM 1124 C CA . GLN A 1 141 ? -1.393 23.623 -34.793 1.00 40.38 141 GLN A CA 1
ATOM 1125 C C . GLN A 1 141 ? -1.852 22.998 -36.106 1.00 40.38 141 GLN A C 1
ATOM 1127 O O . GLN A 1 141 ? -1.111 22.920 -37.081 1.00 40.38 141 GLN A O 1
ATOM 1132 N N . LEU A 1 142 ? -3.088 22.518 -36.097 1.00 43.72 142 LEU A N 1
ATOM 1133 C CA . LEU A 1 142 ? -3.764 21.883 -37.216 1.00 43.72 142 LEU A CA 1
ATOM 1134 C C . LEU A 1 142 ? -4.268 22.950 -38.209 1.00 43.72 142 LEU A C 1
ATOM 1136 O O . LEU A 1 142 ? -5.465 23.021 -38.459 1.00 43.72 142 LEU A O 1
ATOM 1140 N N . ASN A 1 143 ? -3.383 23.819 -38.712 1.00 43.97 143 ASN A N 1
ATOM 1141 C CA . ASN A 1 143 ? -3.767 24.940 -39.586 1.00 43.97 143 ASN A CA 1
ATOM 1142 C C . ASN A 1 143 ? -3.175 24.923 -41.005 1.00 43.97 143 ASN A C 1
ATOM 1144 O O . ASN A 1 143 ? -3.575 25.765 -41.799 1.00 43.97 143 ASN A O 1
ATOM 1148 N N . ASP A 1 144 ? -2.337 23.954 -41.381 1.00 40.94 144 ASP A N 1
ATOM 1149 C CA . ASP A 1 144 ? -1.776 23.889 -42.747 1.00 40.94 144 ASP A CA 1
ATOM 1150 C C . ASP A 1 144 ? -2.443 22.821 -43.630 1.00 40.94 144 ASP A C 1
ATOM 1152 O O . ASP A 1 144 ? -1.784 22.067 -44.346 1.00 40.94 144 ASP A O 1
ATOM 1156 N N . LEU A 1 145 ? -3.778 22.742 -43.604 1.00 39.84 145 LEU A N 1
ATOM 1157 C CA . LEU A 1 145 ? -4.538 21.947 -44.572 1.00 39.84 145 LEU A CA 1
ATOM 1158 C C . LEU A 1 145 ? -5.440 22.839 -45.433 1.00 39.84 145 LEU A C 1
ATOM 1160 O O . LEU A 1 145 ? -6.542 23.190 -45.014 1.00 39.84 145 LEU A O 1
ATOM 1164 N N . LEU A 1 146 ? -4.944 23.109 -46.655 1.00 39.38 146 LEU A N 1
ATOM 1165 C CA . LEU A 1 146 ? -5.604 23.132 -47.986 1.00 39.38 146 LEU A CA 1
ATOM 1166 C C . LEU A 1 146 ? -5.182 24.352 -48.850 1.00 39.38 146 LEU A C 1
ATOM 1168 O O . LEU A 1 146 ? -4.853 25.401 -48.307 1.00 39.38 146 LEU A O 1
ATOM 1172 N N . PRO A 1 147 ? -5.347 24.317 -50.190 1.00 49.00 147 PRO A N 1
ATOM 1173 C CA . PRO A 1 147 ? -4.827 23.348 -51.158 1.00 49.00 147 PRO A CA 1
ATOM 1174 C C . PRO A 1 147 ? -4.096 24.077 -52.313 1.00 49.00 147 PRO A C 1
ATOM 1176 O O . PRO A 1 147 ? -4.546 25.114 -52.796 1.00 49.00 147 PRO A O 1
ATOM 1179 N N . GLY A 1 148 ? -2.992 23.534 -52.820 1.00 34.56 148 GLY A N 1
ATOM 1180 C CA . GLY A 1 148 ? -2.291 24.150 -53.948 1.00 34.56 148 GLY A CA 1
ATOM 1181 C C . GLY A 1 148 ? -1.460 23.137 -54.710 1.00 34.56 148 GLY A C 1
ATOM 1182 O O . GLY A 1 148 ? -0.556 22.538 -54.139 1.00 34.56 148 GLY A O 1
ATOM 1183 N N . ASN A 1 149 ? -1.827 22.936 -55.975 1.00 46.53 149 ASN A N 1
ATOM 1184 C CA . ASN A 1 149 ? -1.091 22.185 -56.986 1.00 46.53 149 ASN A CA 1
ATOM 1185 C C . ASN A 1 149 ? 0.420 22.427 -56.898 1.00 46.53 149 ASN A C 1
ATOM 1187 O O . ASN A 1 149 ? 0.847 23.575 -56.908 1.00 46.53 149 ASN A O 1
ATOM 1191 N N . ASP A 1 150 ? 1.202 21.351 -56.855 1.00 34.00 150 ASP A N 1
ATOM 1192 C CA . ASP A 1 150 ? 2.152 21.001 -57.917 1.00 34.00 150 ASP A CA 1
ATOM 1193 C C . ASP A 1 150 ? 2.912 19.724 -57.520 1.00 34.00 150 ASP A C 1
ATOM 1195 O O . ASP A 1 150 ? 3.567 19.641 -56.482 1.00 34.00 150 ASP A O 1
ATOM 1199 N N . LEU A 1 151 ? 2.801 18.693 -58.360 1.00 40.19 151 LEU A N 1
ATOM 1200 C CA . LEU A 1 151 ? 3.670 17.515 -58.317 1.00 40.19 151 LEU A CA 1
ATOM 1201 C C . LEU A 1 151 ? 5.071 17.906 -58.808 1.00 40.19 151 LEU A C 1
ATOM 1203 O O . LEU A 1 151 ? 5.195 18.565 -59.841 1.00 40.19 151 LEU A O 1
ATOM 1207 N N . PRO A 1 152 ? 6.125 17.354 -58.189 1.00 34.59 152 PRO A N 1
ATOM 1208 C CA . PRO A 1 152 ? 7.110 16.666 -59.011 1.00 34.59 152 PRO A CA 1
ATOM 1209 C C . PRO A 1 152 ? 7.486 15.280 -58.478 1.00 34.59 152 PRO A C 1
ATOM 1211 O O . PRO A 1 152 ? 7.660 15.034 -57.286 1.00 34.59 152 PRO A O 1
ATOM 1214 N N . SER A 1 153 ? 7.625 14.379 -59.444 1.00 42.06 153 SER A N 1
ATOM 1215 C CA . SER A 1 153 ? 8.100 13.003 -59.371 1.00 42.06 153 SER A CA 1
ATOM 1216 C C . SER A 1 153 ? 9.351 12.795 -58.512 1.00 42.06 153 SER A C 1
ATOM 1218 O O . SER A 1 153 ? 10.380 13.405 -58.782 1.00 42.06 153 SER A O 1
ATOM 1220 N N . ALA A 1 154 ? 9.278 11.841 -57.575 1.00 35.06 154 ALA A N 1
ATOM 1221 C CA . ALA A 1 154 ? 10.221 10.721 -57.390 1.00 35.06 154 ALA A CA 1
ATOM 1222 C C . ALA A 1 154 ? 10.004 10.062 -56.011 1.00 35.06 154 ALA A C 1
ATOM 1224 O O . ALA A 1 154 ? 10.783 10.251 -55.080 1.00 35.06 154 ALA A O 1
ATOM 1225 N N . MET A 1 155 ? 8.952 9.251 -55.867 1.00 33.41 155 MET A N 1
ATOM 1226 C CA . MET A 1 155 ? 8.847 8.317 -54.741 1.00 33.41 155 MET A CA 1
ATOM 1227 C C . MET A 1 155 ? 9.639 7.046 -55.066 1.00 33.41 155 MET A C 1
ATOM 1229 O O . MET A 1 155 ? 9.109 6.097 -55.640 1.00 33.41 155 MET A O 1
ATOM 1233 N N . GLN A 1 156 ? 10.912 7.003 -54.670 1.00 37.19 156 GLN A N 1
ATOM 1234 C CA . GLN A 1 156 ? 11.529 5.730 -54.300 1.00 37.19 156 GLN A CA 1
ATOM 1235 C C . GLN A 1 156 ? 10.969 5.348 -52.927 1.00 37.19 156 GLN A C 1
ATOM 1237 O O . GLN A 1 156 ? 11.435 5.820 -51.893 1.00 37.19 156 GLN A O 1
ATOM 1242 N N . LEU A 1 157 ? 9.925 4.517 -52.930 1.00 35.53 157 LEU A N 1
ATOM 1243 C CA . LEU A 1 157 ? 9.445 3.826 -51.738 1.00 35.53 157 LEU A CA 1
ATOM 1244 C C . LEU A 1 157 ? 10.567 2.912 -51.231 1.00 35.53 157 LEU A C 1
ATOM 1246 O O . LEU A 1 157 ? 10.765 1.811 -51.743 1.00 35.53 157 LEU A O 1
ATOM 1250 N N . GLN A 1 158 ? 11.314 3.367 -50.225 1.00 38.56 158 GLN A N 1
ATOM 1251 C CA . GLN A 1 158 ? 12.016 2.435 -49.353 1.00 38.56 158 GLN A CA 1
ATOM 1252 C C . GLN A 1 158 ? 10.960 1.624 -48.585 1.00 38.56 158 GLN A C 1
ATOM 1254 O O . GLN A 1 158 ? 9.999 2.208 -48.076 1.00 38.56 158 GLN A O 1
ATOM 1259 N N . PRO A 1 159 ? 11.088 0.289 -48.517 1.00 37.84 159 PRO A N 1
ATOM 1260 C CA . PRO A 1 159 ? 10.106 -0.555 -47.856 1.00 37.84 159 PRO A CA 1
ATOM 1261 C C . PRO A 1 159 ? 10.105 -0.248 -46.358 1.00 37.84 159 PRO A C 1
ATOM 1263 O O . PRO A 1 159 ? 11.082 -0.500 -45.650 1.00 37.84 159 PRO A O 1
ATOM 1266 N N . HIS A 1 160 ? 8.995 0.316 -45.881 1.00 40.53 160 HIS A N 1
ATOM 1267 C CA . HIS A 1 160 ? 8.764 0.509 -44.461 1.00 40.53 160 HIS A CA 1
ATOM 1268 C C . HIS A 1 160 ? 8.747 -0.852 -43.760 1.00 40.53 160 HIS A C 1
ATOM 1270 O O . HIS A 1 160 ? 7.981 -1.757 -44.086 1.00 40.53 160 HIS A O 1
ATOM 1276 N N . ASN A 1 161 ? 9.651 -0.944 -42.795 1.00 45.06 161 ASN A N 1
ATOM 1277 C CA . ASN A 1 161 ? 9.837 -2.003 -41.823 1.00 45.06 161 ASN A CA 1
ATOM 1278 C C . ASN A 1 161 ? 8.482 -2.422 -41.216 1.00 45.06 161 ASN A C 1
ATOM 1280 O O . ASN A 1 161 ? 7.824 -1.629 -40.542 1.00 45.06 161 ASN A O 1
ATOM 1284 N N . VAL A 1 162 ? 8.047 -3.645 -41.520 1.00 47.56 162 VAL A N 1
ATOM 1285 C CA . VAL A 1 162 ? 6.746 -4.192 -41.115 1.00 47.56 162 VAL A CA 1
ATOM 1286 C C . VAL A 1 162 ? 6.807 -4.560 -39.631 1.00 47.56 162 VAL A C 1
ATOM 1288 O O . VAL A 1 162 ? 7.633 -5.376 -39.225 1.00 47.56 162 VAL A O 1
ATOM 1291 N N . ASP A 1 163 ? 5.943 -3.952 -38.818 1.00 47.09 163 ASP A N 1
ATOM 1292 C CA . ASP A 1 163 ? 5.868 -4.173 -37.370 1.00 47.09 163 ASP A CA 1
ATOM 1293 C C . ASP A 1 163 ? 5.516 -5.653 -37.060 1.00 47.09 163 ASP A C 1
ATOM 1295 O O . ASP A 1 163 ? 4.451 -6.135 -37.464 1.00 47.09 163 ASP A O 1
ATOM 1299 N N . PRO A 1 164 ? 6.366 -6.415 -36.343 1.00 50.78 164 PRO A N 1
ATOM 1300 C CA . PRO A 1 164 ? 6.183 -7.857 -36.133 1.00 50.78 164 PRO A CA 1
ATOM 1301 C C . PRO A 1 164 ? 5.013 -8.230 -35.200 1.00 5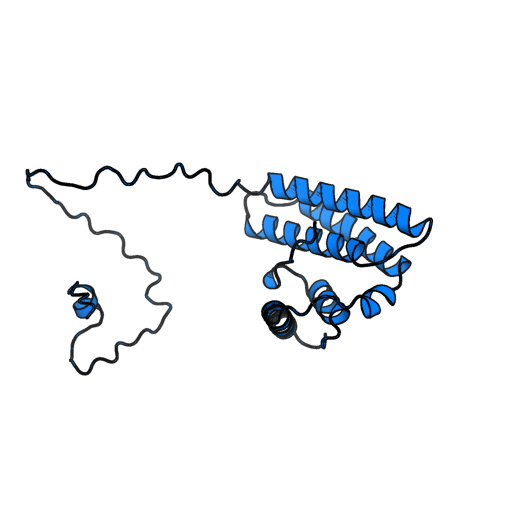0.78 164 PRO A C 1
ATOM 1303 O O . PRO A 1 164 ? 4.800 -9.410 -34.909 1.00 50.78 164 PRO A O 1
ATOM 1306 N N . LYS A 1 165 ? 4.228 -7.265 -34.701 1.00 52.56 165 LYS A N 1
ATOM 1307 C CA . LYS A 1 165 ? 3.174 -7.510 -33.698 1.00 52.56 165 LYS A CA 1
ATOM 1308 C C . LYS A 1 165 ? 1.821 -7.965 -34.248 1.00 52.56 165 LYS A C 1
ATOM 1310 O O . LYS A 1 165 ? 0.953 -8.322 -33.446 1.00 52.56 165 LYS A O 1
ATOM 1315 N N . LEU A 1 166 ? 1.638 -8.044 -35.567 1.00 50.75 166 LEU A N 1
ATOM 1316 C CA . LEU A 1 166 ? 0.377 -8.526 -36.151 1.00 50.75 166 LEU A CA 1
ATOM 1317 C C . LEU A 1 166 ? 0.097 -10.025 -35.912 1.00 50.75 166 LEU A C 1
ATOM 1319 O O . LEU A 1 166 ? -1.047 -10.446 -36.026 1.00 50.75 166 LEU A O 1
ATOM 1323 N N . TYR A 1 167 ? 1.084 -10.825 -35.495 1.00 50.62 167 TYR A N 1
ATOM 1324 C CA . TYR A 1 167 ? 0.902 -12.270 -35.273 1.00 50.62 167 TYR A CA 1
ATOM 1325 C C . TYR A 1 167 ? 0.325 -12.651 -33.899 1.00 50.62 167 TYR A C 1
ATOM 1327 O O . TYR A 1 167 ? 0.030 -13.822 -33.660 1.00 50.62 167 TYR A O 1
ATOM 1335 N N . LYS A 1 168 ? 0.173 -11.699 -32.965 1.00 48.00 168 LYS A N 1
ATOM 1336 C CA . LYS A 1 168 ? -0.271 -12.021 -31.594 1.00 48.00 168 LYS A CA 1
ATOM 1337 C C . LYS A 1 168 ? -1.777 -12.257 -31.487 1.00 48.00 168 LYS A C 1
ATOM 1339 O O . LYS A 1 168 ? -2.227 -12.997 -30.615 1.00 48.00 168 LYS A O 1
ATOM 1344 N N . TRP A 1 169 ? -2.552 -11.653 -32.373 1.00 48.59 169 TRP A N 1
ATOM 1345 C CA . TRP A 1 169 ? -3.992 -11.825 -32.414 1.00 48.59 169 TRP A CA 1
ATOM 1346 C C . TRP A 1 169 ? -4.267 -12.746 -33.592 1.00 48.59 169 TRP A C 1
ATOM 1348 O O . TRP A 1 169 ? -4.017 -12.361 -34.728 1.00 48.59 169 TRP A O 1
ATOM 1358 N N . LYS A 1 170 ? -4.728 -13.976 -33.336 1.00 48.00 170 LYS A N 1
ATOM 1359 C CA . LYS A 1 170 ? -5.210 -14.912 -34.367 1.00 48.00 170 LYS A CA 1
ATOM 1360 C C . LYS A 1 170 ? -6.496 -14.371 -35.015 1.00 48.00 170 LYS A C 1
ATOM 1362 O O . LYS A 1 170 ? -7.553 -14.988 -34.920 1.00 48.00 170 LYS A O 1
ATOM 1367 N N . ILE A 1 171 ? -6.418 -13.181 -35.604 1.00 51.97 171 ILE A N 1
ATOM 1368 C CA . ILE A 1 171 ? -7.493 -12.544 -36.347 1.00 51.97 171 ILE A CA 1
ATOM 1369 C C . ILE A 1 171 ? -7.628 -13.364 -37.622 1.00 51.97 171 ILE A C 1
ATOM 1371 O O . ILE A 1 171 ? -6.780 -13.309 -38.510 1.00 51.97 171 ILE A O 1
ATOM 1375 N N . THR A 1 172 ? -8.656 -14.201 -37.655 1.00 51.12 172 THR A N 1
ATOM 1376 C CA . THR A 1 172 ? -9.053 -14.937 -38.850 1.00 51.12 172 THR A CA 1
ATOM 1377 C C . THR A 1 172 ? -10.134 -14.121 -39.547 1.00 51.12 172 THR A C 1
ATOM 1379 O O . THR A 1 172 ? -11.073 -13.641 -38.915 1.00 51.12 172 THR A O 1
ATOM 1382 N N . TYR A 1 173 ? -9.935 -13.882 -40.841 1.00 47.88 173 TYR A N 1
ATOM 1383 C CA . TYR A 1 173 ? -10.900 -13.219 -41.710 1.00 47.88 173 TYR A CA 1
ATOM 1384 C C . TYR A 1 173 ? -12.075 -14.177 -41.942 1.00 47.88 173 TYR A C 1
ATOM 1386 O O . TYR A 1 173 ? -11.855 -15.319 -42.333 1.00 47.88 173 TYR A O 1
ATOM 1394 N N . SER A 1 174 ? -13.299 -13.729 -41.666 1.00 53.72 174 SER A N 1
ATOM 1395 C CA . SER A 1 174 ? -14.539 -14.480 -41.905 1.00 53.72 174 SER A CA 1
ATOM 1396 C C . SER A 1 174 ? -15.373 -13.746 -42.956 1.00 53.72 174 SER A C 1
ATOM 1398 O O . SER A 1 174 ? -16.478 -13.291 -42.666 1.00 53.72 174 SER A O 1
ATOM 1400 N N . GLY A 1 175 ? -14.803 -13.557 -44.145 1.00 50.38 175 GLY A N 1
ATOM 1401 C CA . GLY A 1 175 ? -15.537 -13.135 -45.338 1.00 50.38 175 GLY A CA 1
ATOM 1402 C C . GLY A 1 175 ? -15.736 -14.330 -46.265 1.00 50.38 175 GLY A C 1
ATOM 1403 O O . GLY A 1 175 ? -14.851 -15.173 -46.361 1.00 50.38 175 GLY A O 1
ATOM 1404 N N . ASP A 1 176 ? -16.890 -14.397 -46.924 1.00 52.59 176 ASP A N 1
ATOM 1405 C CA . ASP A 1 176 ? -17.312 -15.498 -47.811 1.00 52.59 176 ASP A CA 1
ATOM 1406 C C . ASP A 1 176 ? -16.670 -15.423 -49.219 1.00 52.59 176 ASP A C 1
ATOM 1408 O O . ASP A 1 176 ? -17.122 -16.061 -50.162 1.00 52.59 176 ASP A O 1
ATOM 1412 N N . ASP A 1 177 ? -15.603 -14.630 -49.360 1.00 59.72 177 ASP A N 1
ATOM 1413 C CA . ASP A 1 177 ? -14.819 -14.474 -50.584 1.00 59.72 177 ASP A CA 1
ATOM 1414 C C . ASP A 1 177 ? -13.387 -14.972 -50.330 1.00 59.72 177 ASP A C 1
ATOM 1416 O O . ASP A 1 177 ? -12.788 -14.630 -49.308 1.00 59.72 177 ASP A O 1
ATOM 1420 N N . ASP A 1 178 ? -12.802 -15.701 -51.291 1.00 57.88 178 ASP A N 1
ATOM 1421 C CA . ASP A 1 178 ? -11.440 -16.290 -51.278 1.00 57.88 178 ASP A CA 1
ATOM 1422 C C . ASP A 1 178 ? -10.280 -15.256 -51.232 1.00 57.88 178 ASP A C 1
ATOM 1424 O O . ASP A 1 178 ? -9.154 -15.493 -51.681 1.00 57.88 178 ASP A O 1
ATOM 1428 N N . ARG A 1 179 ? -10.528 -14.059 -50.699 1.00 57.44 179 ARG A N 1
ATOM 1429 C CA . ARG A 1 179 ? -9.562 -12.969 -50.579 1.00 57.44 179 ARG A CA 1
ATOM 1430 C C . ARG A 1 179 ? -8.776 -13.084 -49.277 1.00 57.44 179 ARG A C 1
ATOM 1432 O O . ARG A 1 179 ? -9.317 -13.302 -48.197 1.00 57.44 179 ARG A O 1
ATOM 1439 N N . SER A 1 180 ? -7.464 -12.873 -49.360 1.00 57.69 180 SER A N 1
ATOM 1440 C CA . SER A 1 180 ? -6.621 -12.796 -48.163 1.00 57.69 180 SER A CA 1
ATOM 1441 C C . SER A 1 180 ? -6.863 -11.484 -47.403 1.00 57.69 180 SER A C 1
ATOM 1443 O O . SER A 1 180 ? -7.095 -10.438 -48.015 1.00 57.69 180 SER A O 1
ATOM 1445 N N . LEU A 1 181 ? -6.708 -11.507 -46.073 1.00 55.88 181 LEU A N 1
ATOM 1446 C CA . LEU A 1 181 ? -6.768 -10.314 -45.210 1.00 55.88 181 LEU A CA 1
ATOM 1447 C C . LEU A 1 181 ? -5.868 -9.170 -45.727 1.00 55.88 181 LEU A C 1
ATOM 1449 O O . LEU A 1 181 ? -6.219 -7.999 -45.619 1.00 55.88 181 LEU A O 1
ATOM 1453 N N . MET A 1 182 ? -4.731 -9.514 -46.341 1.00 57.12 182 MET A N 1
ATOM 1454 C CA . MET A 1 182 ? -3.801 -8.549 -46.935 1.00 57.12 182 MET A CA 1
ATOM 1455 C C . MET A 1 182 ? -4.377 -7.846 -48.168 1.00 57.12 182 MET A C 1
ATOM 1457 O O . MET A 1 182 ? -4.154 -6.652 -48.337 1.00 57.12 182 MET A O 1
ATOM 1461 N N . SER A 1 183 ? -5.149 -8.550 -49.002 1.00 60.31 183 SER A N 1
ATOM 1462 C CA . SER A 1 183 ? -5.838 -7.922 -50.139 1.00 60.31 183 SER A CA 1
ATOM 1463 C C . SER A 1 183 ? -6.997 -7.023 -49.703 1.00 60.31 183 SER A C 1
ATOM 1465 O O . SER A 1 183 ? -7.243 -6.011 -50.344 1.00 60.31 183 SER A O 1
ATOM 1467 N N . PHE A 1 184 ? -7.656 -7.340 -48.583 1.00 57.25 184 PHE A N 1
ATOM 1468 C CA . PHE A 1 184 ? -8.727 -6.512 -48.024 1.00 57.25 184 PHE A CA 1
ATOM 1469 C C . PHE A 1 184 ? -8.204 -5.205 -47.410 1.00 57.25 184 PHE A C 1
ATOM 1471 O O . PHE A 1 184 ? -8.792 -4.153 -47.615 1.00 57.25 184 PHE A O 1
ATOM 1478 N N . LEU A 1 185 ? -7.082 -5.248 -46.683 1.00 62.84 185 LEU A N 1
ATOM 1479 C CA . LEU A 1 185 ? -6.495 -4.053 -46.059 1.00 62.84 185 LEU A CA 1
ATOM 1480 C C . LEU A 1 185 ? -5.816 -3.108 -47.063 1.00 62.84 185 LEU A C 1
ATOM 1482 O O . LEU A 1 185 ? -5.653 -1.926 -46.766 1.00 62.84 185 LEU A O 1
ATOM 1486 N N . ALA A 1 186 ? -5.397 -3.622 -48.222 1.00 59.59 186 ALA A N 1
ATOM 1487 C CA . ALA A 1 186 ? -4.795 -2.824 -49.287 1.00 59.59 186 ALA A CA 1
ATOM 1488 C C . ALA A 1 186 ? -5.836 -2.034 -50.101 1.00 59.59 186 ALA A C 1
ATOM 1490 O O . ALA A 1 186 ? -5.530 -0.949 -50.594 1.00 59.59 186 ALA A O 1
ATOM 1491 N N . ASP A 1 187 ? -7.065 -2.548 -50.206 1.00 55.22 187 ASP A N 1
ATOM 1492 C CA . ASP A 1 187 ? -8.190 -1.850 -50.825 1.00 55.22 187 ASP A CA 1
ATOM 1493 C C . ASP A 1 187 ? -8.824 -0.917 -49.783 1.00 55.22 187 ASP A C 1
ATOM 1495 O O . ASP A 1 187 ? -9.764 -1.271 -49.075 1.00 55.22 187 ASP A O 1
ATOM 1499 N N . GLY A 1 188 ? -8.270 0.290 -49.650 1.00 55.31 188 GLY A N 1
ATOM 1500 C CA . GLY A 1 188 ? -8.724 1.349 -48.742 1.00 55.31 188 GLY A CA 1
ATOM 1501 C C . GLY A 1 188 ? -10.117 1.912 -49.058 1.00 55.31 188 GLY A C 1
ATOM 1502 O O . GLY A 1 188 ? -10.272 3.118 -49.224 1.00 55.31 188 GLY A O 1
ATOM 1503 N N . SER A 1 189 ? -11.140 1.062 -49.111 1.00 46.00 189 SER A N 1
ATOM 1504 C CA . SER A 1 189 ? -12.541 1.431 -49.305 1.00 46.00 189 SER A CA 1
ATOM 1505 C C . SER A 1 189 ? -13.276 1.421 -47.964 1.00 46.00 189 SER A C 1
ATOM 1507 O O . SER A 1 189 ? -14.115 0.565 -47.697 1.00 46.00 189 SER A O 1
ATOM 1509 N N . PHE A 1 190 ? -12.966 2.385 -47.094 1.00 45.69 190 PHE A N 1
ATOM 1510 C CA . PHE A 1 190 ? -13.863 2.733 -45.992 1.00 45.69 190 PHE A CA 1
ATOM 1511 C C . PHE A 1 190 ? -14.972 3.633 -46.544 1.00 45.69 190 PHE A C 1
ATOM 1513 O O . PHE A 1 190 ? -14.826 4.852 -46.576 1.00 45.69 190 PHE A O 1
ATOM 1520 N N . PHE A 1 191 ? -16.084 3.043 -46.978 1.00 36.66 191 PHE A N 1
ATOM 1521 C CA . PHE A 1 191 ? -17.343 3.776 -47.095 1.00 36.66 191 PHE A CA 1
ATOM 1522 C C . PHE A 1 191 ? -18.186 3.476 -45.854 1.00 36.66 191 PHE A C 1
ATOM 1524 O O . PHE A 1 191 ? -18.700 2.375 -45.687 1.00 36.66 191 PHE A O 1
ATOM 1531 N N . PHE A 1 192 ? -18.292 4.466 -44.966 1.00 36.66 192 PHE A N 1
ATOM 1532 C CA . PHE A 1 192 ? -19.393 4.552 -44.013 1.00 36.66 192 PHE A CA 1
ATOM 1533 C C . PHE A 1 192 ? -20.612 5.077 -44.776 1.00 36.66 192 PHE A C 1
ATOM 1535 O O . PHE A 1 192 ? -20.629 6.249 -45.155 1.00 36.66 192 PHE A O 1
ATOM 1542 N N . MET A 1 193 ? -21.617 4.226 -44.979 1.00 34.03 193 MET A N 1
ATOM 1543 C CA . MET A 1 193 ? -23.026 4.618 -44.924 1.00 34.03 193 MET A CA 1
ATOM 1544 C C . MET A 1 193 ? -23.885 3.409 -44.570 1.00 34.03 193 MET A C 1
ATOM 1546 O O . MET A 1 193 ? -23.648 2.337 -45.166 1.00 34.03 193 MET A O 1
#

Radius of gyration: 26.03 Å; chains: 1; bounding box: 42×42×81 Å

Organism: Apolygus lucorum (NCBI:txid248454)

Foldseek 3Di:
DQDDFDLVLDDLVLLLVQCQQLVHDSDDDSVVSSVVVVVCVVVVRDRDLVSQAPDDLVVLLVVLVVVLVVLVVCLVVDPLVPPSRLSSSLSVLSSSLVSLVSHDDDDPSVVSSVVSNVSSVVSNVSSVVSDPPPDPPPPPPPPPDDDDDDDDDDDPDDDPDDDPPPPPDPDDDDDPDPDDPVRVVVPPDPDDD

Secondary structure (DSSP, 8-state):
--PPPPGGGS-HHHHHHHHHTTT----S-HHHHHHHHHHHHHTT-PPPHHHHHTS-HHHHHHHHHHHHHHHHHHHHT--TT-HHHHHHHHHHHHHHHHHHHSS---HHHHHHHHHHHHHHHHHHHHHHHHS-----PPP------------------------GGGGSS------SSS--HHHHHHS------

=== Feature glossary ===
The record interleaves many kinds of information about one protein. Here is each kind framed as the question it answers.

Q: What are the backbone torsion angles?
A: φ (phi) and ψ (psi) are the two rotatable backbone dihedrals per residue: φ is the C(i-1)–N–Cα–C torsion, ψ is the N–Cα–C–N(i+1) torsion, both in degrees on (−180°, 180°]. α-helical residues cluster near (−60°, −45°); β-strand residues near (−120°, +130°). A Ramachandran plot is simply a scatter of (φ, ψ) for every residue.

Q: What is the amino-acid chain?
A: This is the polypeptide sequence — one letter per residue, N-terminus first. Length ranges from a few dozen residues for small domains to over a thousand for large multi-domain proteins.

Q: How mobile is each atom in the crystal?
A: For experimental (PDB) structures, the B-factor (temperature factor) quantifies the positional spread of each atom in the crystal — a combination of thermal vibration and static disorder — in units of Å². High B-factors mark flexible loops or poorly resolved regions; low B-factors mark the rigid, well-ordered core.

Q: Are the domains correctly placed relative to each other?
A: Predicted Aligned Error (PAE) is an AlphaFold confidence matrix: entry (i, j) is the expected error in the position of residue j, in ångströms, when the prediction is superimposed on the true structure at residue i. Low PAE within a block of residues means that block is internally rigid and well-predicted; high PAE between two blocks means their relative placement is uncertain even if each block individually is confident.

Q: How confident is the AlphaFold model at each residue?
A: pLDDT is the predicted lDDT-Cα score: AlphaFold's confidence that the local environment of each residue (all inter-atomic distances within 15 Å) is correctly placed. It is a per-residue number between 0 and 100, with higher meaning more reliable.

Q: What family and function is it annotated with?
A: Functional annotations link the protein to curated databases. InterPro entries identify conserved domains and families by matching the sequence against member-database signatures (Pfam, PROSITE, CDD, …). Gene Ontology (GO) terms describe molecular function, biological process, and cellular component in a controlled vocabulary. CATH places the structure in a hierarchical fold classification (Class/Architecture/Topology/Homologous-superfamily). The organism is the source species.

Q: How big and how compact is the whole molecule?
A: Three whole-structure scalars: the radius of gyration (RMS distance of Cα from centroid, in Å), the count of Cα–Cα contacts (pairs closer than 8 Å and separated by more than four residues in sequence — i.e. tertiary, not local, contacts), and the bounding-box dimensions. Together they distinguish compact globular folds from extended fibres or disordered chains.

Q: What known structures does this most resemble?
A: The Foldseek neighbor list gives the closest experimentally determined structures in the PDB, ranked by structural alignment. TM-score near 1 means near-identical fold; near 0.3 means only rough topology match. This is how one finds what a novel AlphaFold prediction most resembles in the solved-structure universe.

Q: Which residues are buried vs exposed?
A: SASA measures how much of the protein is reachable by solvent. It is computed by rolling a water-sized probe over the atomic surface and summing the exposed area (Å²). Per-residue SASA distinguishes core (buried, low SASA) from surface (exposed, high SASA) residues; total SASA is a whole-molecule size measure.

Q: Which residues are in helices, strands, or loops?
A: Eight-state secondary structure (DSSP): H is the canonical α-helix, G the tighter 3₁₀-helix, I the wider π-helix; E/B are β-structure, T and S are turns and bends, and '-' is everything else. DSSP derives these from the pattern of main-chain N–H···O=C hydrogen bonds, not from the sequence.

Q: Where is each backbone atom in 3D?
A: Structure coordinates are given as an mmCIF _atom_site loop: one row per atom with element, residue name, chain id, sequence number, and x/y/z position in Å. Only the four main-chain atoms per residue are included here; side chains are omitted to keep the record compact.

Q: What if only a Cα trace is available?
A: Three-state secondary structure (P-SEA) collapses the eight DSSP classes into helix (a), strand (b), and coil (c). P-SEA assigns these from Cα geometry alone — distances and angles — without requiring backbone oxygens, so it works on any Cα trace.

Q: What do the rendered images show?
A: The six renders are orthographic views along the three Cartesian axes in both directions. Representation (cartoon, sticks, or surface) and color scheme (sequence-rainbow or by-chain) vary across proteins so the training set covers all the common visualization conventions.

Q: What does the local fold look like, residue by residue?
A: Foldseek's 3Di representation compresses backbone geometry into a per-residue letter drawn from a learned twenty-state alphabet. It captures the tertiary interaction pattern around each residue — which residues are packed against it in space, regardless of where they are in sequence.

Q: What do the diagnostic plots show?
A: The contact map is a binary N×N matrix image: pixel (i, j) is dark where Cα_i and Cα_j are within 8 Å and |i−j|>4. Because the |i−j|>4 filter removes local helical contacts, off-diagonal stripes parallel to the main diagonal indicate parallel β-sheets; stripes perpendicular to it indicate antiparallel β-sheets. The Ramachandran plot scatters every residue's (φ, ψ) pair against the sterically allowed regions. The PAE heatmap renders the predicted-aligned-error matrix.